Protein AF-A0A1B0CS39-F1 (afdb_monomer)

Sequence (292 aa):
MLTSVKKARTHGVGYYQFSTDEEERAKQQKELEVQRLATLRAQKEREEQRQARDRIIKERVRAAKNRQRARLGLPPLGPEDDEKPKEEDEEAIKRREEEEEAKRAKEEEEKKRNEERQQHIRPWDKDKSTDDEPKEWEYKPEREPMSQEQWVELKRQERPQEFAPVEQPRSNFAAKTEEPEEYFEDSKQLYFTTKKNPQFRKRNYVPEPPQVSVPIRNELSDDSDDESGKKRAEIPPPATYDYYGPSSSKQSRGQKMSQVDLEQSIEAGLKFLRDQSSKGGNKNKWAANSDY

Foldseek 3Di:
DDDPDDDDPPDDDDDDDADPDPVSNVVVVVVVVVVVVVVVVVVVVVVVVVVVVVVVVLVVVLVVVQVVCVVVVHHRDDPVNSPPDDCDPVVVVVVVVVVVVVVVVVVVVVVVVVVVVVVDDPPVCPVVDPPPDPPDPDPPPDPDPDDPVRVVVVVVVVDPCVVPPPDDPDDDDDDDDDDDDDDDDDDPDDPPDPDDDDPPDPPDDDDDDPPPPDPPPPPPPPPDDDDDPDDPPPPDPPPPDPPDDDDPDDDDDPPPQPVVNVVVVVVVVVVVVVVCVVVVDDDDPPVPPPPD

Structure (mmCIF, N/CA/C/O backbone):
data_AF-A0A1B0CS39-F1
#
_entry.id   AF-A0A1B0CS39-F1
#
loop_
_atom_site.group_PDB
_atom_site.id
_atom_site.type_symbol
_atom_site.label_atom_id
_atom_site.label_alt_id
_atom_site.label_comp_id
_atom_site.label_asym_id
_atom_site.label_entity_id
_atom_site.label_seq_id
_atom_site.pdbx_PDB_ins_code
_atom_site.Cartn_x
_atom_site.Cartn_y
_atom_site.Cartn_z
_atom_site.occupancy
_atom_site.B_iso_or_equiv
_atom_site.auth_seq_id
_atom_site.auth_comp_id
_atom_site.auth_asym_id
_atom_site.auth_atom_id
_atom_site.pdbx_PDB_model_num
ATOM 1 N N . MET A 1 1 ? 9.287 -45.944 24.973 1.00 39.78 1 MET A N 1
ATOM 2 C CA . MET A 1 1 ? 8.211 -45.081 25.520 1.00 39.78 1 MET A CA 1
ATOM 3 C C . MET A 1 1 ? 8.869 -43.742 25.842 1.00 39.78 1 MET A C 1
ATOM 5 O O . MET A 1 1 ? 9.881 -43.782 26.511 1.00 39.78 1 MET A O 1
ATOM 9 N N . LEU A 1 2 ? 8.493 -42.562 25.354 1.00 38.25 2 LEU A N 1
ATOM 10 C CA . LEU A 1 2 ? 7.211 -42.052 24.888 1.00 38.25 2 LEU A CA 1
ATOM 11 C C . LEU A 1 2 ? 7.379 -41.227 23.600 1.00 38.25 2 LEU A C 1
ATOM 13 O O . LEU A 1 2 ? 8.364 -40.526 23.398 1.00 38.25 2 LEU A O 1
ATOM 17 N N . THR A 1 3 ? 6.359 -41.300 22.759 1.00 47.44 3 THR A N 1
ATOM 18 C CA . THR A 1 3 ? 6.100 -40.447 21.600 1.00 47.44 3 THR A CA 1
ATOM 19 C C . THR A 1 3 ? 5.895 -38.989 22.024 1.00 47.44 3 THR A C 1
ATOM 21 O O . THR A 1 3 ? 4.975 -38.711 22.794 1.00 47.44 3 THR A O 1
ATOM 24 N N . SER A 1 4 ? 6.679 -38.048 21.487 1.00 53.19 4 SER A N 1
ATOM 25 C CA . SER A 1 4 ? 6.340 -36.621 21.577 1.00 53.19 4 SER A CA 1
ATOM 26 C C . SER A 1 4 ? 5.230 -36.319 20.570 1.00 53.19 4 SER A C 1
ATOM 28 O O . SER A 1 4 ? 5.446 -36.147 19.370 1.00 53.19 4 SER A O 1
ATOM 30 N N . VAL A 1 5 ? 4.004 -36.383 21.075 1.00 49.94 5 VAL A N 1
ATOM 31 C CA . VAL A 1 5 ? 2.764 -36.091 20.368 1.00 49.94 5 VAL A CA 1
ATOM 32 C C . VAL A 1 5 ? 2.675 -34.586 20.096 1.00 49.94 5 VAL A C 1
ATOM 34 O O . VAL A 1 5 ? 2.782 -33.777 21.011 1.00 49.94 5 VAL A O 1
ATOM 37 N N . LYS A 1 6 ? 2.455 -34.240 18.821 1.00 56.84 6 LYS A N 1
ATOM 38 C CA . LYS A 1 6 ? 1.745 -33.055 18.300 1.00 56.84 6 LYS A CA 1
ATOM 39 C C . LYS A 1 6 ? 1.555 -31.894 19.296 1.00 56.84 6 LYS A C 1
ATOM 41 O O . LYS A 1 6 ? 0.586 -31.889 20.052 1.00 56.84 6 LYS A O 1
ATOM 46 N N . LYS A 1 7 ? 2.341 -30.821 19.166 1.00 52.38 7 LYS A N 1
ATOM 47 C CA . LYS A 1 7 ? 1.871 -29.484 19.561 1.00 52.38 7 LYS A CA 1
ATOM 48 C C . LYS A 1 7 ? 1.709 -28.640 18.305 1.00 52.38 7 LYS A C 1
ATOM 50 O O . LYS A 1 7 ? 2.675 -28.119 17.754 1.00 52.38 7 LYS A O 1
ATOM 55 N N . ALA A 1 8 ? 0.474 -28.574 17.812 1.00 51.91 8 ALA A N 1
ATOM 56 C CA . ALA A 1 8 ? 0.084 -27.571 16.834 1.00 51.91 8 ALA A CA 1
ATOM 57 C C . ALA A 1 8 ? 0.507 -26.190 17.361 1.00 51.91 8 ALA A C 1
ATOM 59 O O . ALA A 1 8 ? 0.379 -25.916 18.555 1.00 51.91 8 ALA A O 1
ATOM 60 N N . ARG A 1 9 ? 1.032 -25.325 16.490 1.00 58.25 9 ARG A N 1
ATOM 61 C CA . ARG A 1 9 ? 1.282 -23.917 16.814 1.00 58.25 9 ARG A CA 1
ATOM 62 C C . ARG A 1 9 ? -0.061 -23.248 17.131 1.00 58.25 9 ARG A C 1
ATOM 64 O O . ARG A 1 9 ? -0.751 -22.786 16.234 1.00 58.25 9 ARG A O 1
ATOM 71 N N . THR A 1 10 ? -0.436 -23.206 18.404 1.00 52.72 10 THR A N 1
ATOM 72 C CA . THR A 1 10 ? -1.659 -22.571 18.924 1.00 52.72 10 THR A CA 1
ATOM 73 C C . THR A 1 10 ? -1.465 -21.080 19.209 1.00 52.72 10 THR A C 1
ATOM 75 O O . THR A 1 10 ? -2.001 -20.566 20.183 1.00 52.72 10 THR A O 1
ATOM 78 N N . HIS A 1 11 ? -0.670 -20.376 18.403 1.00 52.84 11 HIS A N 1
ATOM 79 C CA . HIS A 1 11 ? -0.491 -18.928 18.540 1.00 52.84 11 HIS A CA 1
ATOM 80 C C . HIS A 1 11 ? -0.603 -18.272 17.165 1.00 52.84 11 HIS A C 1
ATOM 82 O O . HIS A 1 11 ? 0.357 -17.728 16.625 1.00 52.84 11 HIS A O 1
ATOM 88 N N . GLY A 1 12 ? -1.792 -18.375 16.570 1.00 53.09 12 GLY A N 1
ATOM 89 C CA . GLY A 1 12 ? -2.223 -17.382 15.595 1.00 53.09 12 GLY A CA 1
ATOM 90 C C . GLY A 1 12 ? -2.467 -16.076 16.347 1.00 53.09 12 GLY A C 1
ATOM 91 O O . GLY A 1 12 ? -3.263 -16.071 17.275 1.00 53.09 12 GLY A O 1
ATOM 92 N N . VAL A 1 13 ? -1.741 -15.020 15.969 1.00 60.69 13 VAL A N 1
ATOM 93 C CA . VAL A 1 13 ? -1.883 -13.628 16.439 1.00 60.69 13 VAL A CA 1
ATOM 94 C C . VAL A 1 13 ? -1.796 -13.473 17.968 1.00 60.69 13 VAL A C 1
ATOM 96 O O . VAL A 1 13 ? -2.779 -13.587 18.691 1.00 60.69 13 VAL A O 1
ATOM 99 N N . GLY A 1 14 ? -0.599 -13.171 18.479 1.00 59.66 14 GLY A N 1
ATOM 100 C CA . GLY A 1 14 ? -0.443 -12.719 19.862 1.00 59.66 14 GLY A CA 1
ATOM 101 C C . GLY A 1 14 ? -1.170 -11.389 20.049 1.00 59.66 14 GLY A C 1
ATOM 102 O O . GLY A 1 14 ? -0.707 -10.362 19.560 1.00 59.66 14 GLY A O 1
ATOM 103 N N . TYR A 1 15 ? -2.325 -11.415 20.708 1.00 64.12 15 TYR A N 1
ATOM 104 C CA . TYR A 1 15 ? -3.061 -10.205 21.055 1.00 64.12 15 TYR A CA 1
ATOM 105 C C . TYR A 1 15 ? -2.229 -9.384 22.044 1.00 64.12 15 TYR A C 1
ATOM 107 O O . TYR A 1 15 ? -1.879 -9.873 23.119 1.00 64.12 15 TYR A O 1
ATOM 115 N N . TYR A 1 16 ? -1.901 -8.146 21.670 1.00 76.75 16 TYR A N 1
ATOM 116 C CA . TYR A 1 16 ? -1.309 -7.180 22.589 1.00 76.75 16 TYR A CA 1
ATOM 117 C C . TYR A 1 16 ? -2.344 -6.885 23.681 1.00 76.75 16 TYR A C 1
ATOM 119 O O . TYR A 1 16 ? -3.428 -6.375 23.393 1.00 76.75 16 TYR A O 1
ATOM 127 N N . GLN A 1 17 ? -2.053 -7.286 24.919 1.00 84.12 17 GLN A N 1
ATOM 128 C CA . GLN A 1 17 ? -2.943 -7.047 26.050 1.00 84.12 17 GLN A CA 1
ATOM 129 C C . GLN A 1 17 ? -2.807 -5.587 26.471 1.00 84.12 17 GLN A C 1
ATOM 131 O O . GLN A 1 17 ? -1.813 -5.200 27.080 1.00 84.12 17 GLN A O 1
ATOM 136 N N . PHE A 1 18 ? -3.798 -4.776 26.110 1.00 87.12 18 PHE A N 1
ATOM 137 C CA . PHE A 1 18 ? -3.851 -3.393 26.557 1.00 87.12 18 PHE A CA 1
ATOM 138 C C . PHE A 1 18 ? -4.178 -3.306 28.049 1.00 87.12 18 PHE A C 1
ATOM 140 O O . PHE A 1 18 ? -4.956 -4.113 28.564 1.00 87.12 18 PHE A O 1
ATOM 147 N N . SER A 1 19 ? -3.628 -2.292 28.719 1.00 90.69 19 SER A N 1
ATOM 148 C CA . SER A 1 19 ? -3.978 -1.985 30.108 1.00 90.69 19 SER A CA 1
ATOM 149 C C . SER A 1 19 ? -5.479 -1.684 30.239 1.00 90.69 19 SER A C 1
ATOM 151 O O . SER A 1 19 ? -6.138 -1.188 29.311 1.00 90.69 19 SER A O 1
ATOM 153 N N . THR A 1 20 ? -6.049 -2.017 31.397 1.00 89.19 20 THR A N 1
ATOM 154 C CA . THR A 1 20 ? -7.431 -1.664 31.748 1.00 89.19 20 THR A CA 1
ATOM 155 C C . THR A 1 20 ? -7.577 -0.171 32.026 1.00 89.19 20 THR A C 1
ATOM 157 O O . THR A 1 20 ? -8.662 0.363 31.799 1.00 89.19 20 THR A O 1
ATOM 160 N N . ASP A 1 21 ? -6.491 0.486 32.443 1.00 94.25 21 ASP A N 1
ATOM 161 C CA . ASP A 1 21 ? -6.425 1.931 32.643 1.00 94.25 21 ASP A CA 1
ATOM 162 C C . ASP A 1 21 ? -6.383 2.685 31.304 1.00 94.25 21 ASP A C 1
ATOM 164 O O . ASP A 1 21 ? -5.720 2.271 30.347 1.00 94.25 21 ASP A O 1
ATOM 168 N N . GLU A 1 22 ? -7.126 3.785 31.218 1.00 93.06 22 GLU A N 1
ATOM 169 C CA . GLU A 1 22 ? -7.356 4.515 29.971 1.00 93.06 22 GLU A CA 1
ATOM 170 C C . GLU A 1 22 ? -6.115 5.295 29.528 1.00 93.06 22 GLU A C 1
ATOM 172 O O . GLU A 1 22 ? -5.753 5.270 28.348 1.00 93.06 22 GLU A O 1
ATOM 177 N N . GLU A 1 23 ? -5.400 5.914 30.470 1.00 94.56 23 GLU A N 1
ATOM 178 C CA . GLU A 1 23 ? -4.181 6.662 30.160 1.00 94.56 23 GLU A CA 1
ATOM 179 C C . GLU A 1 23 ? -3.054 5.744 29.679 1.00 94.56 23 GLU A C 1
ATOM 181 O O . GLU A 1 23 ? -2.362 6.041 28.699 1.00 94.56 23 GLU A O 1
ATOM 186 N N . GLU A 1 24 ? -2.861 4.612 30.358 1.00 93.12 24 GLU A N 1
ATOM 187 C CA . GLU A 1 24 ? -1.876 3.607 29.965 1.00 93.12 24 GLU A CA 1
ATOM 188 C C . GLU A 1 24 ? -2.227 2.964 28.624 1.00 93.12 24 GLU A C 1
ATOM 190 O O . GLU A 1 24 ? -1.351 2.814 27.767 1.00 93.12 24 GLU A O 1
ATOM 195 N N . ARG A 1 25 ? -3.507 2.656 28.386 1.00 93.56 25 ARG A N 1
ATOM 196 C CA . ARG A 1 25 ? -3.978 2.158 27.089 1.00 93.56 25 ARG A CA 1
ATOM 197 C C . ARG A 1 25 ? -3.718 3.163 25.972 1.00 93.56 25 ARG A C 1
ATOM 199 O O . ARG A 1 25 ? -3.233 2.769 24.912 1.00 93.56 25 ARG A O 1
ATOM 206 N N . ALA A 1 26 ? -3.987 4.448 26.195 1.00 94.94 26 ALA A N 1
ATOM 207 C CA . ALA A 1 26 ? -3.736 5.490 25.202 1.00 94.94 26 ALA A CA 1
ATOM 208 C C . ALA A 1 26 ? -2.238 5.621 24.875 1.00 94.94 26 ALA A C 1
ATOM 210 O O . ALA A 1 26 ? -1.867 5.808 23.715 1.00 94.94 26 ALA A O 1
ATOM 211 N N . LYS A 1 27 ? -1.356 5.482 25.875 1.00 95.88 27 LYS A N 1
ATOM 212 C CA . LYS A 1 27 ? 0.103 5.457 25.667 1.00 95.88 27 LYS A CA 1
ATOM 213 C C . LYS A 1 27 ? 0.527 4.248 24.828 1.00 95.88 27 LYS A C 1
ATOM 215 O O . LYS A 1 27 ? 1.255 4.418 23.853 1.00 95.88 27 LYS A O 1
ATOM 220 N N . GLN A 1 28 ? 0.016 3.062 25.153 1.00 93.00 28 GLN A N 1
ATOM 221 C CA . GLN A 1 28 ? 0.292 1.825 24.415 1.00 93.00 28 GLN A CA 1
ATOM 222 C C . GLN A 1 28 ? -0.193 1.894 22.959 1.00 93.00 28 GLN A C 1
ATOM 224 O O . GLN A 1 28 ? 0.510 1.471 22.044 1.00 93.00 28 GLN A O 1
ATOM 229 N N . GLN A 1 29 ? -1.373 2.470 22.715 1.00 92.06 29 GLN A N 1
ATOM 230 C CA . GLN A 1 29 ? -1.890 2.676 21.359 1.00 92.06 29 GLN A CA 1
ATOM 231 C C . GLN A 1 29 ? -1.010 3.634 20.551 1.00 92.06 29 GLN A C 1
ATOM 233 O O . GLN A 1 29 ? -0.634 3.305 19.427 1.00 92.06 29 GLN A O 1
ATOM 238 N N . LYS A 1 30 ? -0.606 4.770 21.135 1.00 96.25 30 LYS A N 1
ATOM 239 C CA . LYS A 1 30 ? 0.319 5.715 20.488 1.00 96.25 30 LYS A CA 1
ATOM 240 C C . LYS A 1 30 ? 1.659 5.064 20.159 1.00 96.25 30 LYS A C 1
ATOM 242 O O . LYS A 1 30 ? 2.202 5.288 19.081 1.00 96.25 30 LYS A O 1
ATOM 247 N N . GLU A 1 31 ? 2.192 4.239 21.056 1.00 94.44 31 GLU A N 1
ATOM 248 C CA . GLU A 1 31 ? 3.433 3.506 20.802 1.00 94.44 31 GLU A CA 1
ATOM 249 C C . GLU A 1 31 ? 3.290 2.543 19.612 1.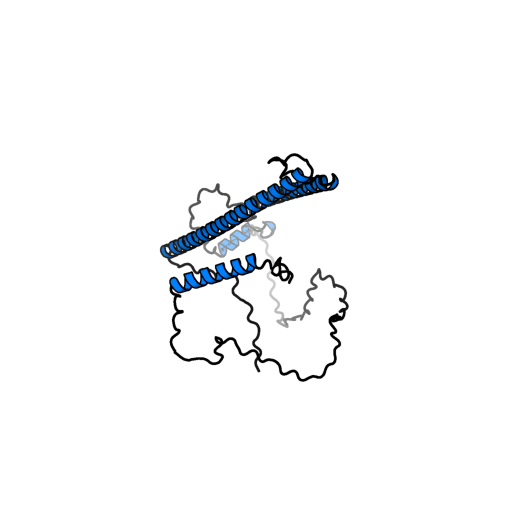00 94.44 31 GLU A C 1
ATOM 251 O O . GLU A 1 31 ? 4.135 2.534 18.714 1.00 94.44 31 GLU A O 1
ATOM 256 N N . LEU A 1 32 ? 2.191 1.786 19.547 1.00 92.62 32 LEU A N 1
ATOM 257 C CA . LEU A 1 32 ? 1.905 0.901 18.416 1.00 92.62 32 LEU A CA 1
ATOM 258 C C . LEU A 1 32 ? 1.722 1.671 17.102 1.00 92.62 32 LEU A C 1
ATOM 260 O O . LEU A 1 32 ? 2.193 1.224 16.055 1.00 92.62 32 LEU A O 1
ATOM 264 N N . GLU A 1 33 ? 1.083 2.839 17.134 1.00 96.12 33 GLU A N 1
ATOM 265 C CA . GLU A 1 33 ? 0.964 3.714 15.965 1.00 96.12 33 GLU A CA 1
ATOM 266 C C . GLU A 1 33 ? 2.327 4.212 15.488 1.00 96.12 33 GLU A C 1
ATOM 268 O O . GLU A 1 33 ? 2.610 4.171 14.290 1.00 96.12 33 GLU A O 1
ATOM 273 N N . VAL A 1 34 ? 3.211 4.610 16.405 1.00 97.25 34 VAL A N 1
ATOM 274 C CA . VAL A 1 34 ? 4.587 5.001 16.073 1.00 97.25 34 VAL A CA 1
ATOM 275 C C . VAL A 1 34 ? 5.334 3.840 15.414 1.00 97.25 34 VAL A C 1
ATOM 277 O O . VAL A 1 34 ? 5.960 4.034 14.369 1.00 97.25 34 VAL A O 1
ATOM 280 N N . GLN A 1 35 ? 5.226 2.624 15.958 1.00 95.12 35 GLN A N 1
ATOM 281 C CA . GLN A 1 35 ? 5.829 1.428 15.359 1.00 95.12 35 GLN A CA 1
ATOM 282 C C . GLN A 1 35 ? 5.253 1.136 13.966 1.00 95.12 35 GLN A C 1
ATOM 284 O O . GLN A 1 35 ? 5.995 0.837 13.025 1.00 95.12 35 GLN A O 1
ATOM 289 N N . ARG A 1 36 ? 3.937 1.274 13.787 1.00 96.38 36 ARG A N 1
ATOM 290 C CA . ARG A 1 36 ? 3.281 1.122 12.483 1.00 96.38 36 ARG A CA 1
ATOM 291 C C . ARG A 1 36 ? 3.771 2.164 11.477 1.00 96.38 36 ARG A C 1
ATOM 293 O O . ARG A 1 36 ? 4.072 1.825 10.337 1.00 96.38 36 ARG A O 1
ATOM 300 N N . LEU A 1 37 ? 3.886 3.427 11.873 1.00 97.69 37 LEU A N 1
ATOM 301 C CA . LEU A 1 37 ? 4.400 4.480 10.998 1.00 97.69 37 LEU A CA 1
ATOM 302 C C . LEU A 1 37 ? 5.869 4.240 10.636 1.00 97.69 37 LEU A C 1
ATOM 304 O O . LEU A 1 37 ? 6.253 4.453 9.487 1.00 97.69 37 LEU A O 1
ATOM 308 N N . ALA A 1 38 ? 6.676 3.749 11.577 1.00 97.31 38 ALA A N 1
ATOM 309 C CA . ALA A 1 38 ? 8.060 3.374 11.317 1.00 97.31 38 ALA A CA 1
ATOM 310 C C . ALA A 1 38 ? 8.161 2.226 10.298 1.00 97.31 38 ALA A C 1
ATOM 312 O O . ALA A 1 38 ? 8.951 2.316 9.358 1.00 97.31 38 ALA A O 1
ATOM 313 N N . THR A 1 39 ? 7.328 1.184 10.419 1.00 97.06 39 THR A N 1
ATOM 314 C CA . THR A 1 39 ? 7.321 0.076 9.447 1.00 97.06 39 THR A CA 1
ATOM 315 C C . THR A 1 39 ? 6.859 0.525 8.063 1.00 97.06 39 THR A C 1
ATOM 317 O O . THR A 1 39 ? 7.4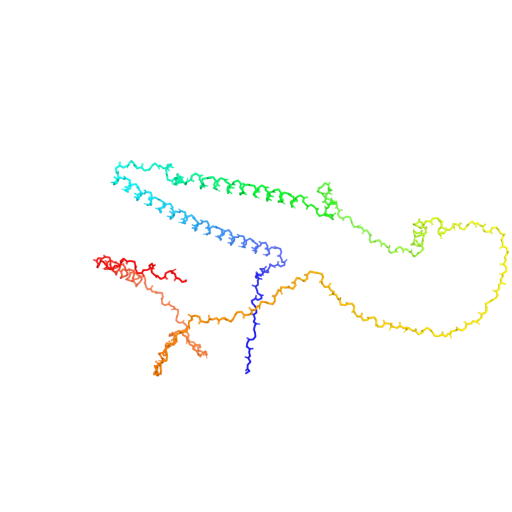79 0.146 7.071 1.00 97.06 39 THR A O 1
ATOM 320 N N . LEU A 1 40 ? 5.845 1.393 7.975 1.00 97.81 40 LEU A N 1
ATOM 321 C CA . LEU A 1 40 ? 5.394 1.969 6.704 1.00 97.81 40 LEU A CA 1
ATOM 322 C C . LEU A 1 40 ? 6.471 2.831 6.036 1.00 97.81 40 LEU A C 1
ATOM 324 O O . LEU A 1 40 ? 6.659 2.744 4.825 1.00 97.81 40 LEU A O 1
ATOM 328 N N . ARG A 1 41 ? 7.199 3.647 6.808 1.00 97.94 41 ARG A N 1
ATOM 329 C CA . ARG A 1 41 ? 8.327 4.432 6.280 1.00 97.94 41 ARG A CA 1
ATOM 330 C C . ARG A 1 41 ? 9.428 3.521 5.743 1.00 97.94 41 ARG A C 1
ATOM 332 O O . ARG A 1 41 ? 9.839 3.693 4.603 1.00 97.94 41 ARG A O 1
ATOM 339 N N . ALA A 1 42 ? 9.820 2.497 6.501 1.00 97.44 42 ALA A N 1
ATOM 340 C CA . ALA A 1 42 ? 10.835 1.538 6.064 1.00 97.44 42 ALA A CA 1
ATOM 341 C C . ALA A 1 42 ? 10.421 0.757 4.799 1.00 97.44 42 ALA A C 1
ATOM 343 O O . ALA A 1 42 ? 11.261 0.444 3.953 1.00 97.44 42 ALA A O 1
ATOM 344 N N . GLN A 1 43 ? 9.131 0.437 4.648 1.00 96.94 43 GLN A N 1
ATOM 345 C CA . GLN A 1 43 ? 8.603 -0.176 3.425 1.00 96.94 43 GLN A CA 1
ATOM 346 C C . GLN A 1 43 ? 8.710 0.774 2.229 1.00 96.94 43 GLN A C 1
ATOM 348 O O . GLN A 1 43 ? 9.246 0.375 1.196 1.00 96.94 43 GLN A O 1
ATOM 353 N N . LYS A 1 44 ? 8.293 2.036 2.389 1.00 98.19 44 LYS A N 1
ATOM 354 C CA . LYS A 1 44 ? 8.408 3.061 1.341 1.00 98.19 44 LYS A CA 1
ATOM 355 C C . LYS A 1 44 ? 9.854 3.286 0.910 1.00 98.19 44 LYS A C 1
ATOM 357 O O . LYS A 1 44 ? 10.143 3.234 -0.277 1.00 98.19 44 LYS A O 1
ATOM 362 N N . GLU A 1 45 ? 10.780 3.430 1.856 1.00 97.88 45 GLU A N 1
ATOM 363 C CA . GLU A 1 45 ? 12.208 3.586 1.547 1.00 97.88 45 GLU A CA 1
ATOM 364 C C . GLU A 1 45 ? 12.755 2.391 0.748 1.00 97.88 45 GLU A C 1
ATOM 366 O O . GLU A 1 45 ? 13.525 2.554 -0.201 1.00 97.88 45 GLU A O 1
ATOM 371 N N . ARG A 1 46 ? 12.337 1.164 1.089 1.00 97.00 46 ARG A N 1
ATOM 372 C CA . ARG A 1 46 ? 12.719 -0.041 0.339 1.00 97.00 46 ARG A CA 1
ATOM 373 C C . ARG A 1 46 ? 12.160 -0.024 -1.085 1.00 97.00 46 ARG A C 1
ATOM 375 O O . ARG A 1 46 ? 12.867 -0.414 -2.017 1.00 97.00 46 ARG A O 1
ATOM 382 N N . GLU A 1 47 ? 10.910 0.387 -1.256 1.00 97.38 47 GLU A N 1
ATOM 383 C CA . GLU A 1 47 ? 10.276 0.520 -2.569 1.00 97.38 47 GLU A CA 1
ATOM 384 C C . GLU A 1 47 ? 10.962 1.593 -3.414 1.00 97.38 47 GLU A C 1
ATOM 386 O O . GLU A 1 47 ? 11.279 1.336 -4.572 1.00 97.38 47 GLU A O 1
ATOM 391 N N . GLU A 1 48 ? 11.290 2.745 -2.834 1.00 97.69 48 GLU A N 1
ATOM 392 C CA . GLU A 1 48 ? 12.032 3.817 -3.502 1.00 97.69 48 GLU A CA 1
ATOM 393 C C . GLU A 1 48 ? 13.414 3.344 -3.965 1.00 97.69 48 GLU A C 1
ATOM 395 O O . GLU A 1 48 ? 13.801 3.573 -5.112 1.00 97.69 48 GLU A O 1
ATOM 400 N N . GLN A 1 49 ? 14.140 2.599 -3.126 1.00 97.06 49 GLN A N 1
ATOM 401 C CA . GLN A 1 49 ? 15.414 1.992 -3.522 1.00 97.06 49 GLN A CA 1
ATOM 402 C C . GLN A 1 49 ? 15.247 0.987 -4.665 1.00 97.06 49 GLN A C 1
ATOM 404 O O . GLN A 1 49 ? 16.097 0.914 -5.557 1.00 97.06 49 GLN A O 1
ATOM 409 N N . ARG A 1 50 ? 14.168 0.196 -4.655 1.00 97.56 50 ARG A N 1
ATOM 410 C CA . ARG A 1 50 ? 13.853 -0.737 -5.742 1.00 97.56 50 ARG A CA 1
ATOM 411 C C . ARG A 1 50 ? 13.573 0.022 -7.035 1.00 97.56 50 ARG A C 1
ATOM 413 O O . ARG A 1 50 ? 14.203 -0.269 -8.044 1.00 97.56 50 ARG A O 1
ATOM 420 N N . GLN A 1 51 ? 12.737 1.054 -6.980 1.00 97.25 51 GLN A N 1
ATOM 421 C CA . GLN A 1 51 ? 12.438 1.911 -8.123 1.00 97.25 51 GLN A CA 1
ATOM 422 C C . GLN A 1 51 ? 13.692 2.605 -8.664 1.00 97.25 51 GLN A C 1
ATOM 424 O O . GLN A 1 51 ? 13.874 2.674 -9.876 1.00 97.25 51 GLN A O 1
ATOM 429 N N . ALA A 1 52 ? 14.588 3.082 -7.797 1.00 97.06 52 ALA A N 1
ATOM 430 C CA . ALA A 1 52 ? 15.854 3.680 -8.214 1.00 97.06 52 ALA A CA 1
ATOM 431 C C . ALA A 1 52 ? 16.749 2.668 -8.951 1.00 97.06 52 ALA A C 1
ATOM 433 O O . ALA A 1 52 ? 17.305 2.984 -10.004 1.00 97.06 52 ALA A O 1
ATOM 434 N N . ARG A 1 53 ? 16.847 1.429 -8.447 1.00 97.25 53 ARG A N 1
ATOM 435 C CA . ARG A 1 53 ? 17.559 0.339 -9.139 1.00 97.25 53 ARG A CA 1
ATOM 436 C C . ARG A 1 53 ? 16.921 0.025 -10.487 1.00 97.25 53 ARG A C 1
ATOM 438 O O . ARG A 1 53 ? 17.637 -0.080 -11.481 1.00 97.25 53 ARG A O 1
ATOM 445 N N . ASP A 1 54 ? 15.597 -0.062 -10.532 1.00 95.50 54 ASP A N 1
ATOM 446 C CA . ASP A 1 54 ? 14.854 -0.350 -11.756 1.00 95.50 54 ASP A CA 1
ATOM 447 C C . ASP A 1 54 ? 15.037 0.764 -12.795 1.00 95.50 54 ASP A C 1
ATOM 449 O O . ASP A 1 54 ? 15.221 0.466 -13.972 1.00 95.50 54 ASP A O 1
ATOM 453 N N . ARG A 1 55 ? 15.082 2.040 -12.383 1.00 95.44 55 ARG A N 1
ATOM 454 C CA . ARG A 1 55 ? 15.403 3.176 -13.268 1.00 95.44 55 ARG A CA 1
ATOM 455 C C . ARG A 1 55 ? 16.796 3.037 -13.880 1.00 95.44 55 ARG A C 1
ATOM 457 O O . ARG A 1 55 ? 16.923 3.091 -15.099 1.00 95.44 55 ARG A O 1
ATOM 464 N N . ILE A 1 56 ? 17.816 2.745 -13.070 1.00 95.94 56 ILE A N 1
ATOM 465 C CA . ILE A 1 56 ? 19.190 2.538 -13.561 1.00 95.94 56 ILE A CA 1
ATOM 466 C C . ILE A 1 56 ? 19.252 1.356 -14.539 1.00 95.94 56 ILE A C 1
ATOM 468 O O . ILE A 1 56 ? 19.938 1.415 -15.560 1.00 95.94 56 ILE A O 1
ATOM 472 N N . ILE A 1 57 ? 18.549 0.259 -14.246 1.00 94.00 57 ILE A N 1
ATOM 473 C CA . ILE A 1 57 ? 18.491 -0.903 -15.141 1.00 94.00 57 ILE A CA 1
ATOM 474 C C . ILE A 1 57 ? 17.798 -0.526 -16.455 1.00 94.00 57 ILE A C 1
ATOM 476 O O . ILE A 1 57 ? 18.334 -0.838 -17.518 1.00 94.00 57 ILE A O 1
ATOM 480 N N . LYS A 1 58 ? 16.664 0.182 -16.403 1.00 93.44 58 LYS A N 1
ATOM 481 C CA . LYS A 1 58 ? 15.951 0.676 -17.592 1.00 93.44 58 LYS A CA 1
ATOM 482 C C . LYS A 1 58 ? 16.851 1.559 -18.456 1.00 93.44 58 LYS A C 1
ATOM 484 O O . LYS A 1 58 ? 16.962 1.311 -19.654 1.00 93.44 58 LYS A O 1
ATOM 489 N N . GLU A 1 59 ? 17.570 2.504 -17.856 1.00 92.94 59 GLU A N 1
ATOM 490 C CA . GLU A 1 59 ? 18.537 3.359 -18.557 1.00 92.94 59 GLU A CA 1
ATOM 491 C C . GLU A 1 59 ? 19.659 2.547 -19.215 1.00 92.94 59 GLU A C 1
ATOM 493 O O . GLU A 1 59 ? 20.006 2.780 -20.375 1.00 92.94 59 GLU A O 1
ATOM 498 N N . ARG A 1 60 ? 20.207 1.544 -18.517 1.00 94.19 60 ARG A N 1
ATOM 499 C CA . ARG A 1 60 ? 21.241 0.654 -19.073 1.00 94.19 60 ARG A CA 1
ATOM 500 C C . ARG A 1 60 ? 20.723 -0.159 -20.251 1.00 94.19 60 ARG A C 1
ATOM 502 O O . ARG A 1 60 ? 21.414 -0.271 -21.263 1.00 94.19 60 ARG A O 1
ATOM 509 N N . VAL A 1 61 ? 19.522 -0.718 -20.129 1.00 93.88 61 VAL A N 1
ATOM 510 C CA . VAL A 1 61 ? 18.874 -1.483 -21.200 1.00 93.88 61 VAL A CA 1
ATOM 511 C C . VAL A 1 61 ? 18.614 -0.582 -22.404 1.00 93.88 61 VAL A C 1
ATOM 513 O O . VAL A 1 61 ? 18.951 -0.957 -23.527 1.00 93.88 61 VAL A O 1
ATOM 516 N N . ARG A 1 62 ? 18.104 0.632 -22.184 1.00 90.19 62 ARG A N 1
ATOM 517 C CA . ARG A 1 62 ? 17.918 1.633 -23.237 1.00 90.19 62 ARG A CA 1
ATOM 518 C C . ARG A 1 62 ? 19.234 1.984 -23.928 1.00 90.19 62 ARG A C 1
ATOM 520 O O . ARG A 1 62 ? 19.319 1.956 -25.154 1.00 90.19 62 ARG A O 1
ATOM 527 N N . ALA A 1 63 ? 20.290 2.253 -23.163 1.00 93.00 63 ALA A N 1
ATOM 528 C CA . ALA A 1 63 ? 21.607 2.554 -23.717 1.00 93.00 63 ALA A CA 1
ATOM 529 C C . ALA A 1 63 ? 22.160 1.380 -24.545 1.00 93.00 63 ALA A C 1
ATOM 531 O O . ALA A 1 63 ? 22.731 1.592 -25.616 1.00 93.00 63 ALA A O 1
ATOM 532 N N . ALA A 1 64 ? 21.962 0.139 -24.090 1.00 94.06 64 ALA A N 1
ATOM 533 C CA . ALA A 1 64 ? 22.344 -1.057 -24.836 1.00 94.06 64 ALA A CA 1
ATOM 534 C C . ALA A 1 64 ? 21.567 -1.185 -26.159 1.00 94.06 64 ALA A C 1
ATOM 536 O O . ALA A 1 64 ? 22.188 -1.411 -27.200 1.00 94.06 64 ALA A O 1
ATOM 537 N N . LYS A 1 65 ? 20.245 -0.962 -26.144 1.00 91.31 65 LYS A N 1
ATOM 538 C CA . LYS A 1 65 ? 19.407 -0.928 -27.356 1.00 91.31 65 LYS A CA 1
ATOM 539 C C . LYS A 1 65 ? 19.870 0.154 -28.334 1.00 91.31 65 LYS A C 1
ATOM 541 O O . LYS A 1 65 ? 20.016 -0.121 -29.522 1.00 91.31 65 LYS A O 1
ATOM 546 N N . ASN A 1 66 ? 20.182 1.353 -27.845 1.00 90.50 66 ASN A N 1
ATOM 547 C CA . ASN A 1 66 ? 20.681 2.448 -28.681 1.00 90.50 66 ASN A CA 1
ATOM 548 C C . ASN A 1 66 ? 22.038 2.128 -29.316 1.00 90.50 66 ASN A C 1
ATOM 550 O O . ASN A 1 66 ? 22.245 2.417 -30.491 1.00 90.50 66 ASN A O 1
ATOM 554 N N . ARG A 1 67 ? 22.943 1.460 -28.590 1.00 91.06 67 ARG A N 1
ATOM 555 C CA . ARG A 1 67 ? 24.207 0.970 -29.165 1.00 91.06 67 ARG A CA 1
ATOM 556 C C . ARG A 1 67 ? 23.972 -0.068 -30.259 1.00 91.06 67 ARG A C 1
ATOM 558 O O . ARG A 1 67 ? 24.653 -0.029 -31.277 1.00 91.06 67 ARG A O 1
ATOM 565 N N . GLN A 1 68 ? 23.030 -0.992 -30.067 1.00 91.69 68 GLN A N 1
ATOM 566 C CA . GLN A 1 68 ? 22.668 -1.966 -31.101 1.00 91.69 68 GLN A CA 1
ATOM 567 C C . GLN A 1 68 ? 22.084 -1.277 -32.340 1.00 91.69 68 GLN A C 1
ATOM 569 O O . GLN A 1 68 ? 22.522 -1.566 -33.448 1.00 91.69 68 GLN A O 1
ATOM 574 N N . ARG A 1 69 ? 21.176 -0.311 -32.159 1.00 91.12 69 ARG A N 1
ATOM 575 C CA . ARG A 1 69 ? 20.619 0.503 -33.252 1.00 91.12 69 ARG A CA 1
ATOM 576 C C . ARG A 1 69 ? 21.690 1.267 -34.020 1.00 91.12 69 ARG A C 1
ATOM 578 O O . ARG A 1 69 ? 21.712 1.194 -35.241 1.00 91.12 69 ARG A O 1
ATOM 585 N N . ALA A 1 70 ? 22.619 1.911 -33.316 1.00 91.81 70 ALA A N 1
ATOM 586 C CA . ALA A 1 70 ? 23.728 2.621 -33.943 1.00 91.81 70 ALA A CA 1
ATOM 587 C C . ALA A 1 70 ? 24.614 1.681 -34.778 1.00 91.81 70 ALA A C 1
ATOM 589 O O . ALA A 1 70 ? 25.028 2.042 -35.875 1.00 91.81 70 ALA A O 1
ATOM 590 N N . ARG A 1 71 ? 24.852 0.446 -34.308 1.00 93.56 71 ARG A N 1
ATOM 591 C CA . ARG A 1 71 ? 25.568 -0.581 -35.090 1.00 93.56 71 ARG A CA 1
ATOM 592 C C . ARG A 1 71 ? 24.815 -0.994 -36.356 1.00 93.56 71 ARG A C 1
ATOM 594 O O . ARG A 1 71 ? 25.457 -1.392 -37.317 1.00 93.56 71 ARG A O 1
ATOM 601 N N . LEU A 1 72 ? 23.487 -0.893 -36.352 1.00 92.62 72 LEU A N 1
ATOM 602 C CA . LEU A 1 72 ? 22.625 -1.130 -37.512 1.00 92.62 72 LEU A CA 1
ATOM 603 C C . LEU A 1 72 ? 22.412 0.132 -38.372 1.00 92.62 72 LEU A C 1
ATOM 605 O O . LEU A 1 72 ? 21.679 0.072 -39.352 1.00 92.62 72 LEU A O 1
ATOM 609 N N . GLY A 1 73 ? 23.018 1.272 -38.020 1.00 93.50 73 GLY A N 1
ATOM 610 C CA . GLY A 1 73 ? 22.832 2.544 -38.727 1.00 93.50 73 GLY A CA 1
ATOM 611 C C . GLY A 1 73 ? 21.470 3.211 -38.496 1.00 93.50 73 GLY A C 1
ATOM 612 O O . GLY A 1 73 ? 21.126 4.152 -39.204 1.00 93.50 73 GLY A O 1
ATOM 613 N N . LEU A 1 74 ? 20.690 2.743 -37.517 1.00 89.88 74 LEU A N 1
ATOM 614 C CA . LEU A 1 74 ? 19.385 3.309 -37.175 1.00 89.88 74 LEU A CA 1
ATOM 615 C C . LEU A 1 74 ? 19.524 4.439 -36.134 1.00 89.88 74 LEU A C 1
ATOM 617 O O . LEU A 1 74 ? 20.377 4.349 -35.242 1.00 89.88 74 LEU A O 1
ATOM 621 N N . PRO A 1 75 ? 18.663 5.475 -36.187 1.00 88.06 75 PRO A N 1
ATOM 622 C CA . PRO A 1 75 ? 18.676 6.574 -35.224 1.00 88.06 75 PRO A CA 1
ATOM 623 C C . PRO A 1 75 ? 18.347 6.098 -33.792 1.00 88.06 75 PRO A C 1
ATOM 625 O O . PRO A 1 75 ? 17.608 5.119 -33.633 1.00 88.06 75 PRO A O 1
ATOM 628 N N . PRO A 1 76 ? 18.884 6.763 -32.744 1.00 86.62 76 PRO A N 1
ATOM 629 C CA . PRO A 1 76 ? 18.619 6.421 -31.344 1.00 86.62 76 PRO A CA 1
ATOM 630 C C . PRO A 1 76 ? 17.128 6.474 -30.999 1.00 86.62 76 PRO A C 1
ATOM 632 O O . PRO A 1 76 ? 16.403 7.317 -31.516 1.00 86.62 76 PRO A O 1
ATOM 635 N N . LEU A 1 77 ? 16.686 5.609 -30.082 1.00 81.25 77 LEU A N 1
ATOM 636 C CA . LEU A 1 77 ? 15.306 5.602 -29.594 1.00 81.25 77 LEU A CA 1
ATOM 637 C C . LEU A 1 77 ? 15.021 6.844 -28.738 1.00 81.25 77 LEU A C 1
ATOM 639 O O . LEU A 1 77 ? 15.754 7.138 -27.775 1.00 81.25 77 LEU A O 1
ATOM 643 N N . GLY A 1 78 ? 13.940 7.548 -29.085 1.00 80.94 78 GLY A N 1
ATOM 644 C CA . GLY A 1 78 ? 13.410 8.671 -28.317 1.00 80.94 78 GLY A CA 1
ATOM 645 C C . GLY A 1 78 ? 12.862 8.226 -26.954 1.00 80.94 78 GLY A C 1
ATOM 646 O O . GLY A 1 78 ? 12.691 7.033 -26.717 1.00 80.94 78 GLY A O 1
ATOM 647 N N . PRO A 1 79 ? 12.636 9.157 -26.006 1.00 69.25 79 PRO A N 1
ATOM 648 C CA . PRO A 1 79 ? 12.095 8.827 -24.684 1.00 69.25 79 PRO A CA 1
ATOM 649 C C . PRO A 1 79 ? 10.678 8.250 -24.712 1.00 69.25 79 PRO A C 1
ATOM 651 O O . PRO A 1 79 ? 10.334 7.536 -23.781 1.00 69.25 79 PRO A O 1
ATOM 654 N N . GLU A 1 80 ? 9.913 8.487 -25.778 1.00 65.12 80 GLU A N 1
ATOM 655 C CA . GLU A 1 80 ? 8.577 7.908 -25.975 1.00 65.12 80 GLU A CA 1
ATOM 656 C C . GLU A 1 80 ? 8.602 6.492 -26.584 1.00 65.12 80 GLU A C 1
ATOM 658 O O . GLU A 1 80 ? 7.691 5.703 -26.352 1.00 65.12 80 GLU A O 1
ATOM 663 N N . ASP A 1 81 ? 9.657 6.110 -27.316 1.00 62.34 81 ASP A N 1
ATOM 664 C CA . ASP A 1 81 ? 9.719 4.799 -27.988 1.00 62.34 81 ASP A CA 1
ATOM 665 C C . ASP A 1 81 ? 10.081 3.637 -27.043 1.00 62.34 81 ASP A C 1
ATOM 667 O O . ASP A 1 81 ? 9.963 2.471 -27.421 1.00 62.34 81 ASP A O 1
ATOM 671 N N . ASP A 1 82 ? 10.537 3.926 -25.819 1.00 60.81 82 ASP A N 1
ATOM 672 C CA . ASP A 1 82 ? 10.782 2.900 -24.795 1.00 60.81 82 ASP A CA 1
ATOM 673 C C . ASP A 1 82 ? 9.476 2.269 -24.278 1.00 60.81 82 ASP A C 1
ATOM 675 O O . ASP A 1 82 ? 9.507 1.149 -23.759 1.00 60.81 82 ASP A O 1
ATOM 679 N N . GLU A 1 83 ? 8.352 2.978 -24.432 1.00 57.19 83 GLU A N 1
ATOM 680 C CA . GLU A 1 83 ? 7.013 2.559 -24.007 1.00 57.19 83 GLU A CA 1
ATOM 681 C C . GLU A 1 83 ? 6.163 1.997 -25.137 1.00 57.19 83 GLU A C 1
ATOM 683 O O . GLU A 1 83 ? 5.099 1.445 -24.857 1.00 57.19 83 GLU A O 1
ATOM 688 N N . LYS A 1 84 ? 6.627 2.061 -26.395 1.00 48.81 84 LYS A N 1
ATOM 689 C CA . LYS A 1 84 ? 5.965 1.296 -27.446 1.00 48.81 84 LYS A CA 1
ATOM 690 C C . LYS A 1 84 ? 6.055 -0.177 -27.048 1.00 48.81 84 LYS A C 1
ATOM 692 O O . LYS A 1 84 ? 7.176 -0.710 -26.998 1.00 48.81 84 LYS A O 1
ATOM 697 N N . PRO A 1 85 ? 4.925 -0.855 -26.749 1.00 46.94 85 PRO A N 1
ATOM 698 C CA . PRO A 1 85 ? 4.948 -2.303 -26.755 1.00 46.94 85 PRO A CA 1
ATOM 699 C C . PRO A 1 85 ? 5.570 -2.681 -28.098 1.00 46.94 85 PRO A C 1
ATOM 701 O O . PRO A 1 85 ? 5.309 -2.026 -29.114 1.00 46.94 85 PRO A O 1
ATOM 704 N N . LYS A 1 86 ? 6.468 -3.676 -28.099 1.00 49.12 86 LYS A N 1
ATOM 705 C CA . LYS A 1 86 ? 6.808 -4.358 -29.357 1.00 49.12 86 LYS A CA 1
ATOM 706 C C . LYS A 1 86 ? 5.485 -4.529 -30.087 1.00 49.12 86 LYS A C 1
ATOM 708 O O . LYS A 1 86 ? 4.549 -4.892 -29.384 1.00 49.12 86 LYS A O 1
ATOM 713 N N . GLU A 1 87 ? 5.404 -4.196 -31.376 1.00 51.25 87 GLU A N 1
ATOM 714 C CA . GLU A 1 87 ? 4.232 -4.519 -32.193 1.00 51.25 87 GLU A CA 1
ATOM 715 C C . GLU A 1 87 ? 3.892 -5.978 -31.889 1.00 51.25 87 GLU A C 1
ATOM 717 O O . GLU A 1 87 ? 4.590 -6.913 -32.275 1.00 51.25 87 GLU A O 1
ATOM 722 N N . GLU A 1 88 ? 2.944 -6.123 -30.979 1.00 50.47 88 GLU A N 1
ATOM 723 C CA . GLU A 1 88 ? 2.320 -7.354 -30.593 1.00 50.47 88 GLU A CA 1
ATOM 724 C C . GLU A 1 88 ? 1.448 -7.608 -31.813 1.00 50.47 88 GLU A C 1
ATOM 726 O O . GLU A 1 88 ? 0.771 -6.678 -32.265 1.00 50.47 88 GLU A O 1
ATOM 731 N N . ASP A 1 89 ? 1.549 -8.803 -32.405 1.00 57.88 89 ASP A N 1
ATOM 732 C CA . ASP A 1 89 ? 0.669 -9.221 -33.501 1.00 57.88 89 ASP A CA 1
ATOM 733 C C . ASP A 1 89 ? -0.748 -8.697 -33.213 1.00 57.88 89 ASP A C 1
ATOM 735 O O . ASP A 1 89 ? -1.154 -8.697 -32.052 1.00 57.88 89 ASP A O 1
ATOM 739 N N . GLU A 1 90 ? -1.500 -8.213 -34.206 1.00 60.91 90 GLU A N 1
ATOM 740 C CA . GLU A 1 90 ? -2.806 -7.549 -33.985 1.00 60.91 90 GLU A CA 1
ATOM 741 C C . GLU A 1 90 ? -3.743 -8.339 -33.035 1.00 60.91 90 GLU A C 1
ATOM 743 O O . GLU A 1 90 ? -4.545 -7.763 -32.299 1.00 60.91 90 GLU A O 1
ATOM 748 N N . GLU A 1 91 ? -3.576 -9.663 -32.977 1.00 61.59 91 GLU A N 1
ATOM 749 C CA . GLU A 1 91 ? -4.178 -10.580 -32.003 1.00 61.59 91 GLU A CA 1
ATOM 750 C C . GLU A 1 91 ? -3.819 -10.316 -30.529 1.00 61.59 91 GLU A C 1
ATOM 752 O O . GLU A 1 91 ? -4.686 -10.390 -29.663 1.00 61.59 91 GLU A O 1
ATOM 757 N N . ALA A 1 92 ? -2.563 -10.027 -30.209 1.00 63.38 92 ALA A N 1
ATOM 758 C CA . ALA A 1 92 ? -2.103 -9.744 -28.855 1.00 63.38 92 ALA A CA 1
ATOM 759 C C . ALA A 1 92 ? -2.545 -8.351 -28.368 1.00 63.38 92 ALA A C 1
ATOM 761 O O . ALA A 1 92 ? -2.925 -8.224 -27.203 1.00 63.38 92 ALA A O 1
ATOM 762 N N . ILE A 1 93 ? -2.634 -7.357 -29.262 1.00 67.88 93 ILE A N 1
ATOM 763 C CA . ILE A 1 93 ? -3.243 -6.049 -28.954 1.00 67.88 93 ILE A CA 1
ATOM 764 C C . ILE A 1 93 ? -4.727 -6.230 -28.620 1.00 67.88 93 ILE A C 1
ATOM 766 O O . ILE A 1 93 ? -5.177 -5.803 -27.558 1.00 67.88 93 ILE A O 1
ATOM 770 N N . LYS A 1 94 ? -5.467 -6.953 -29.469 1.00 75.12 94 LYS A N 1
ATOM 771 C CA . LYS A 1 94 ? -6.887 -7.238 -29.244 1.00 75.12 94 LYS A CA 1
ATOM 772 C C . LYS A 1 94 ? -7.124 -8.033 -27.957 1.00 75.12 94 LYS A C 1
ATOM 774 O O . LYS A 1 94 ? -8.026 -7.724 -27.190 1.00 75.12 94 LYS A O 1
ATOM 779 N N . ARG A 1 95 ? -6.267 -9.013 -27.664 1.00 76.94 95 ARG A N 1
ATOM 780 C CA . ARG A 1 95 ? -6.337 -9.805 -26.428 1.00 76.94 95 ARG A CA 1
ATOM 781 C C . ARG A 1 95 ? -6.059 -8.968 -25.179 1.00 76.94 95 ARG A C 1
ATOM 783 O O . ARG A 1 95 ? -6.647 -9.227 -24.133 1.00 76.94 95 ARG A O 1
ATOM 790 N N . ARG A 1 96 ? -5.174 -7.974 -25.275 1.00 77.25 96 ARG A N 1
ATOM 791 C CA . ARG A 1 96 ? -4.880 -7.035 -24.189 1.00 77.25 96 ARG A CA 1
ATOM 792 C C . ARG A 1 96 ? -6.028 -6.053 -23.966 1.00 77.25 96 ARG A C 1
ATOM 794 O O . ARG A 1 96 ? -6.365 -5.810 -22.812 1.00 77.25 96 ARG A O 1
ATOM 801 N N . GLU A 1 97 ? -6.642 -5.547 -25.034 1.00 82.19 97 GLU A N 1
ATOM 802 C CA . GLU A 1 97 ? -7.852 -4.716 -24.956 1.00 82.19 97 GLU A CA 1
ATOM 803 C C . GLU A 1 97 ? -9.025 -5.494 -24.344 1.00 82.19 97 GLU A C 1
ATOM 805 O O . GLU A 1 97 ? -9.655 -5.006 -23.411 1.00 82.19 97 GLU A O 1
ATOM 810 N N . GLU A 1 98 ? -9.254 -6.739 -24.772 1.00 83.50 98 GLU A N 1
ATOM 811 C CA . GLU A 1 98 ? -10.267 -7.627 -24.185 1.00 83.50 98 GLU A CA 1
ATOM 812 C C . GLU A 1 98 ? -9.962 -7.951 -22.708 1.00 83.50 98 GLU A C 1
ATOM 814 O O . GLU A 1 98 ? -10.871 -8.014 -21.879 1.00 83.50 98 GLU A O 1
ATOM 819 N N . GLU A 1 99 ? -8.690 -8.134 -22.332 1.00 82.94 99 GLU A N 1
ATOM 820 C CA . GLU A 1 99 ? -8.292 -8.361 -20.937 1.00 82.94 99 GLU A CA 1
ATOM 821 C C . GLU A 1 99 ? -8.464 -7.101 -20.070 1.00 82.94 99 GLU A C 1
ATOM 823 O O . GLU A 1 99 ? -8.853 -7.200 -18.903 1.00 82.94 99 GLU A O 1
ATOM 828 N N . GLU A 1 100 ? -8.185 -5.920 -20.618 1.00 82.75 100 GLU A N 1
ATOM 829 C CA . GLU A 1 100 ? -8.359 -4.633 -19.944 1.00 82.75 100 GLU A CA 1
ATOM 830 C C . GLU A 1 100 ? -9.844 -4.282 -19.783 1.00 82.75 100 GLU A C 1
ATOM 832 O O . GLU A 1 100 ? -10.265 -3.906 -18.688 1.00 82.75 100 GLU A O 1
ATOM 837 N N . GLU A 1 101 ? -10.663 -4.515 -20.810 1.00 88.62 101 GLU A N 1
ATOM 838 C CA . GLU A 1 101 ? -12.120 -4.385 -20.739 1.00 88.62 101 GLU A CA 1
ATOM 839 C C . GLU A 1 101 ? -12.715 -5.390 -19.743 1.00 88.62 101 GLU A C 1
ATOM 841 O O . GLU A 1 101 ? -13.527 -5.016 -18.898 1.00 88.62 101 GLU A O 1
ATOM 846 N N . ALA A 1 102 ? -12.243 -6.642 -19.738 1.00 86.56 102 ALA A N 1
ATOM 847 C CA . ALA A 1 102 ? -12.665 -7.642 -18.759 1.00 86.56 102 ALA A CA 1
ATOM 848 C C . ALA A 1 102 ? -12.247 -7.281 -17.323 1.00 86.56 102 ALA A C 1
ATOM 850 O O . ALA A 1 102 ? -12.978 -7.581 -16.376 1.00 86.56 102 ALA A O 1
ATOM 851 N N . LYS A 1 103 ? -11.083 -6.649 -17.126 1.00 87.94 103 LYS A N 1
ATOM 852 C CA . LYS A 1 103 ? -10.659 -6.134 -15.812 1.00 87.94 103 LYS A CA 1
ATOM 853 C C . LYS A 1 103 ? -11.527 -4.965 -15.375 1.00 87.94 103 LYS A C 1
ATOM 855 O O . LYS A 1 103 ? -11.984 -4.967 -14.237 1.00 87.94 103 LYS A O 1
ATOM 860 N N . ARG A 1 104 ? -11.807 -4.027 -16.277 1.00 89.62 104 ARG A N 1
ATOM 861 C CA . ARG A 1 104 ? -12.658 -2.867 -16.009 1.00 89.62 104 ARG A CA 1
ATOM 862 C C . ARG A 1 104 ? -14.098 -3.278 -15.701 1.00 89.62 104 ARG A C 1
ATOM 864 O O . ARG A 1 104 ? -14.674 -2.789 -14.738 1.00 89.62 104 ARG A O 1
ATOM 871 N N . ALA A 1 105 ? -14.642 -4.245 -16.437 1.00 92.31 105 ALA A N 1
ATOM 872 C CA . ALA A 1 105 ? -15.956 -4.821 -16.168 1.00 92.31 105 ALA A CA 1
ATOM 873 C C . ALA A 1 105 ? -16.011 -5.508 -14.792 1.00 92.31 105 ALA A C 1
ATOM 875 O O . ALA A 1 105 ? -16.965 -5.306 -14.043 1.00 92.31 105 ALA A O 1
ATOM 876 N N . LYS A 1 106 ? -14.969 -6.266 -14.418 1.00 90.81 106 LYS A N 1
ATOM 877 C CA . LYS A 1 106 ? -14.860 -6.880 -13.081 1.00 90.81 106 LYS A CA 1
ATOM 878 C C . LYS A 1 106 ? -14.722 -5.844 -11.969 1.00 90.81 106 LYS A C 1
ATOM 880 O O . LYS A 1 106 ? -15.315 -6.021 -10.913 1.00 90.81 106 LYS A O 1
ATOM 885 N N . GLU A 1 107 ? -13.954 -4.783 -12.194 1.00 90.62 107 GLU A N 1
ATOM 886 C CA . GLU A 1 107 ? -13.783 -3.692 -11.233 1.00 90.62 107 GLU A CA 1
ATOM 887 C C . GLU A 1 107 ? -15.097 -2.926 -11.028 1.00 90.62 107 GLU A C 1
ATOM 889 O O . GLU A 1 107 ? -15.477 -2.640 -9.895 1.00 90.62 107 GLU A O 1
ATOM 894 N N . GLU A 1 108 ? -15.843 -2.654 -12.101 1.00 91.00 108 GLU A N 1
ATOM 895 C CA . GLU A 1 108 ? -17.170 -2.040 -12.018 1.00 91.00 108 GLU A CA 1
ATOM 896 C C . GLU A 1 108 ? -18.194 -2.950 -11.327 1.00 91.00 108 GLU A C 1
ATOM 898 O O . GLU A 1 108 ? -18.998 -2.473 -10.523 1.00 91.00 108 GLU A O 1
ATOM 903 N N . GLU A 1 109 ? -18.163 -4.258 -11.594 1.00 90.81 109 GLU A N 1
ATOM 904 C CA . G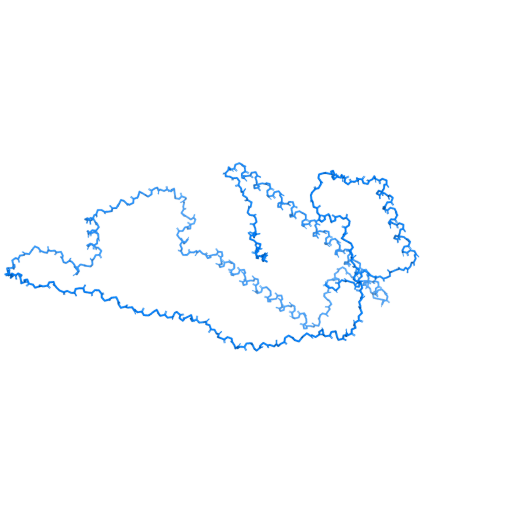LU A 1 109 ? -19.010 -5.243 -10.914 1.00 90.81 109 GLU A CA 1
ATOM 905 C C . GLU A 1 109 ? -18.662 -5.352 -9.422 1.00 90.81 109 GLU A C 1
ATOM 907 O O . GLU A 1 109 ? -19.553 -5.348 -8.570 1.00 90.81 109 GLU A O 1
ATOM 912 N N . GLU A 1 110 ? -17.374 -5.388 -9.072 1.00 88.88 110 GLU A N 1
ATOM 913 C CA . GLU A 1 110 ? -16.926 -5.399 -7.680 1.00 88.88 110 GLU A CA 1
ATOM 914 C C . GLU A 1 110 ? -17.292 -4.097 -6.967 1.00 88.88 110 GLU A C 1
ATOM 916 O O . GLU A 1 110 ? -17.741 -4.138 -5.820 1.00 88.88 110 GLU A O 1
ATOM 921 N N . LYS A 1 111 ? -17.174 -2.952 -7.646 1.00 91.25 111 LYS A N 1
ATOM 922 C CA . LYS A 1 111 ? -17.586 -1.654 -7.116 1.00 91.25 111 LYS A CA 1
ATOM 923 C C . LYS A 1 111 ? -19.084 -1.623 -6.838 1.00 91.25 111 LYS A C 1
ATOM 925 O O . LYS A 1 111 ? -19.463 -1.269 -5.726 1.00 91.25 111 LYS A O 1
ATOM 930 N N . LYS A 1 112 ? -19.921 -2.077 -7.776 1.00 91.94 112 LYS A N 1
ATOM 931 C CA . LYS A 1 112 ? -21.374 -2.208 -7.564 1.00 91.94 112 LYS A CA 1
ATOM 932 C C . LYS A 1 112 ? -21.688 -3.147 -6.406 1.00 91.94 112 LYS A C 1
ATOM 934 O O . LYS A 1 112 ? -22.455 -2.799 -5.518 1.00 91.94 112 LYS A O 1
ATOM 939 N N . ARG A 1 113 ? -21.028 -4.304 -6.341 1.00 88.69 113 ARG A N 1
ATOM 940 C CA . ARG A 1 113 ? -21.191 -5.255 -5.235 1.00 88.69 113 ARG A CA 1
ATOM 941 C C . ARG A 1 113 ? -20.737 -4.666 -3.900 1.00 88.69 113 ARG A C 1
ATOM 943 O O . ARG A 1 113 ? -21.297 -4.995 -2.858 1.00 88.69 113 ARG A O 1
ATOM 950 N N . ASN A 1 114 ? -19.701 -3.834 -3.893 1.00 87.25 114 ASN A N 1
ATOM 951 C CA . ASN A 1 114 ? -19.254 -3.138 -2.696 1.00 87.25 114 ASN A CA 1
ATOM 952 C C . ASN A 1 114 ? -20.263 -2.058 -2.297 1.00 87.25 114 ASN A C 1
ATOM 954 O O . ASN A 1 114 ? -20.635 -2.005 -1.135 1.00 87.25 114 ASN A O 1
ATOM 958 N N . GLU A 1 115 ? -20.783 -1.273 -3.240 1.00 89.88 115 GLU A N 1
ATOM 959 C CA . GLU A 1 115 ? -21.869 -0.316 -3.001 1.00 89.88 115 GLU A CA 1
ATOM 960 C C . GLU A 1 115 ? -23.109 -1.015 -2.426 1.00 89.88 115 GLU A C 1
ATOM 962 O O . GLU A 1 115 ? -23.637 -0.567 -1.414 1.00 89.88 115 GLU A O 1
ATOM 967 N N . GLU A 1 116 ? -23.500 -2.173 -2.961 1.00 88.06 116 GLU A N 1
ATOM 968 C CA . GLU A 1 116 ? -24.569 -3.012 -2.405 1.00 88.06 116 GLU A CA 1
ATOM 969 C C . GLU A 1 116 ? -24.250 -3.493 -0.986 1.00 88.06 116 GLU A C 1
ATOM 971 O O . GLU A 1 116 ? -25.122 -3.484 -0.122 1.00 88.06 116 GLU A O 1
ATOM 976 N N . ARG A 1 117 ? -23.001 -3.889 -0.702 1.00 88.50 117 ARG A N 1
ATOM 977 C CA . ARG A 1 117 ? -22.572 -4.268 0.656 1.00 88.50 117 ARG A CA 1
ATOM 978 C C . ARG A 1 117 ? -22.591 -3.085 1.621 1.00 88.50 117 ARG A C 1
ATOM 980 O O . ARG A 1 117 ? -22.930 -3.292 2.781 1.00 88.50 117 ARG A O 1
ATOM 987 N N . GLN A 1 118 ? -22.221 -1.888 1.166 1.00 85.62 118 GLN A N 1
ATOM 988 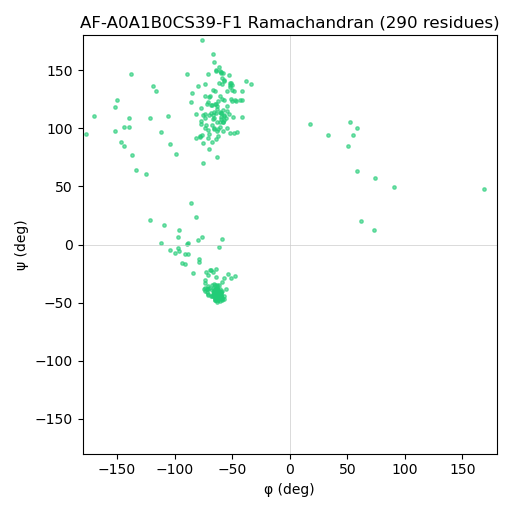C CA . GLN A 1 118 ? -22.248 -0.663 1.972 1.00 85.62 118 GLN A CA 1
ATOM 989 C C . GLN A 1 118 ? -23.687 -0.197 2.228 1.00 85.62 118 GLN A C 1
ATOM 991 O O . GLN A 1 118 ? -24.005 0.241 3.327 1.00 85.62 118 GLN A O 1
ATOM 996 N N . GLN A 1 119 ? -24.569 -0.330 1.234 1.00 85.19 119 GLN A N 1
ATOM 997 C CA . GLN A 1 119 ? -25.994 -0.008 1.348 1.00 85.19 119 GLN A CA 1
ATOM 998 C C . GLN A 1 119 ? -26.797 -1.100 2.071 1.00 85.19 119 GLN A C 1
ATOM 1000 O O . GLN A 1 119 ? -27.935 -0.861 2.480 1.00 85.19 119 GLN A O 1
ATOM 1005 N N . HIS A 1 120 ? -26.242 -2.305 2.235 1.00 88.31 120 HIS A N 1
ATOM 1006 C CA . HIS A 1 120 ? -26.911 -3.404 2.920 1.00 88.31 120 HIS A CA 1
ATOM 1007 C C . HIS A 1 120 ? -27.029 -3.135 4.425 1.00 88.31 120 HIS A C 1
ATOM 1009 O O . HIS A 1 120 ? -26.153 -3.472 5.222 1.00 88.31 120 HIS A O 1
ATOM 1015 N N . ILE A 1 121 ? -28.177 -2.591 4.819 1.00 83.44 121 ILE A N 1
ATOM 1016 C CA . ILE A 1 121 ? -28.596 -2.480 6.216 1.00 83.44 121 ILE A CA 1
ATOM 1017 C C . ILE A 1 121 ? -29.266 -3.795 6.626 1.00 83.44 121 ILE A C 1
ATOM 1019 O O . ILE A 1 121 ? -30.155 -4.312 5.937 1.00 83.44 121 ILE A O 1
ATOM 1023 N N . ARG A 1 122 ? -28.852 -4.359 7.765 1.00 84.00 122 ARG A N 1
ATOM 1024 C CA . ARG A 1 122 ? -29.453 -5.592 8.284 1.00 84.00 122 ARG A CA 1
ATOM 1025 C C . ARG A 1 122 ? -30.923 -5.340 8.642 1.00 84.00 122 ARG A C 1
ATOM 1027 O O . ARG A 1 122 ? -31.250 -4.251 9.100 1.00 84.00 122 ARG A O 1
ATOM 1034 N N . PRO A 1 123 ? -31.816 -6.340 8.540 1.00 82.31 123 PRO A N 1
ATOM 1035 C CA . PRO A 1 123 ? -33.239 -6.156 8.842 1.00 82.31 123 PRO A CA 1
ATOM 1036 C C . PRO A 1 123 ? -33.543 -5.563 10.229 1.00 82.31 123 PRO A C 1
ATOM 1038 O O . PRO A 1 123 ? -34.579 -4.937 10.386 1.00 82.31 123 PRO A O 1
ATOM 1041 N N . TRP A 1 124 ? -32.645 -5.741 11.204 1.00 77.12 124 TRP A N 1
ATOM 1042 C CA . TRP A 1 124 ? -32.749 -5.247 12.585 1.00 77.12 124 TRP A CA 1
ATOM 1043 C C . TRP A 1 124 ? -32.005 -3.921 12.841 1.00 77.12 124 TRP A C 1
ATOM 1045 O O . TRP A 1 124 ? -32.062 -3.395 13.949 1.00 77.12 124 TRP A O 1
ATOM 1055 N N . ASP A 1 125 ? -31.304 -3.389 11.835 1.00 78.56 125 ASP A N 1
ATOM 1056 C CA . ASP A 1 125 ? -30.658 -2.069 11.860 1.00 78.56 125 ASP A CA 1
ATOM 1057 C C . ASP A 1 125 ? -31.455 -1.025 11.052 1.00 78.56 125 ASP A C 1
ATOM 1059 O O . ASP A 1 125 ? -31.105 0.151 11.064 1.00 78.56 125 ASP A O 1
ATOM 1063 N N . LYS A 1 126 ? -32.539 -1.435 10.371 1.00 74.50 126 LYS A N 1
ATOM 1064 C CA . LYS A 1 126 ? -33.411 -0.544 9.581 1.00 74.50 126 LYS A CA 1
ATOM 1065 C C . LYS A 1 126 ? -34.041 0.575 10.415 1.00 74.50 126 LYS A C 1
ATOM 1067 O O . LYS A 1 126 ? -34.201 1.672 9.902 1.00 74.50 126 LYS A O 1
ATOM 1072 N N . ASP A 1 127 ? -34.317 0.303 11.688 1.00 69.19 127 ASP A N 1
ATOM 1073 C CA . ASP A 1 127 ? -34.958 1.241 12.618 1.00 69.19 127 ASP A CA 1
ATOM 1074 C C . ASP A 1 127 ? -33.937 2.000 13.492 1.00 69.19 127 ASP A C 1
ATOM 1076 O O . ASP A 1 127 ? -34.304 2.582 14.505 1.00 69.19 127 ASP A O 1
ATOM 1080 N N . LYS A 1 128 ? -32.638 1.942 13.159 1.00 67.56 128 LYS A N 1
ATOM 1081 C CA . LYS A 1 128 ? -31.557 2.668 13.860 1.00 67.56 128 LYS A CA 1
ATOM 1082 C C . LYS A 1 128 ? -30.969 3.808 13.021 1.00 67.56 128 LYS A C 1
ATOM 1084 O O . LYS A 1 128 ? -29.841 4.233 13.269 1.00 67.56 128 LYS A O 1
ATOM 1089 N N . SER A 1 129 ? -31.667 4.232 11.968 1.00 57.19 129 SER A N 1
ATOM 1090 C CA . SER A 1 129 ? -31.191 5.288 11.076 1.00 57.19 129 SER A CA 1
ATOM 1091 C C . SER A 1 129 ? -30.950 6.598 11.829 1.00 57.19 129 SER A C 1
ATOM 1093 O O . SER A 1 129 ? -31.699 6.974 12.722 1.00 57.19 129 SER A O 1
ATOM 1095 N N . THR A 1 130 ? -29.900 7.292 11.410 1.00 56.28 130 THR A N 1
ATOM 1096 C CA . THR A 1 130 ? -29.230 8.439 12.040 1.00 56.28 130 THR A CA 1
ATOM 1097 C C . THR A 1 130 ? -30.074 9.709 12.239 1.00 56.28 130 THR A C 1
ATOM 1099 O O . THR A 1 130 ? -29.546 10.680 12.773 1.00 56.28 130 THR A O 1
ATOM 1102 N N . ASP A 1 131 ? -31.337 9.718 11.804 1.00 56.47 131 ASP A N 1
ATOM 1103 C CA . ASP A 1 131 ? -32.263 10.854 11.945 1.00 56.47 131 ASP A CA 1
ATOM 1104 C C . ASP A 1 131 ? -33.050 10.831 13.262 1.00 56.47 131 ASP A C 1
ATOM 1106 O O . ASP A 1 131 ? -33.712 11.811 13.605 1.00 56.47 131 ASP A O 1
ATOM 1110 N N . ASP A 1 132 ? -32.953 9.746 14.035 1.00 55.59 132 ASP A N 1
ATOM 1111 C CA . ASP A 1 132 ? -33.315 9.801 15.443 1.00 55.59 132 ASP A CA 1
ATOM 1112 C C . ASP A 1 132 ? -32.233 10.623 16.155 1.00 55.59 132 ASP A C 1
ATOM 1114 O O . ASP A 1 132 ? -31.149 10.115 16.466 1.00 55.59 132 ASP A O 1
ATOM 1118 N N . GLU A 1 133 ? -32.522 11.913 16.384 1.00 65.31 133 GLU A N 1
ATOM 1119 C CA . GLU A 1 133 ? -31.835 12.754 17.374 1.00 65.31 133 GLU A CA 1
ATOM 1120 C C . GLU A 1 133 ? -31.429 11.888 18.569 1.00 65.31 133 GLU A C 1
ATOM 1122 O O . GLU A 1 133 ? -32.243 11.046 18.955 1.00 65.31 133 GLU A O 1
ATOM 1127 N N . PRO A 1 134 ? -30.213 12.044 19.139 1.00 60.00 134 PRO A N 1
ATOM 1128 C CA . PRO A 1 134 ? -29.679 11.146 20.157 1.00 60.00 134 PRO A CA 1
ATOM 1129 C C . PRO A 1 134 ? -30.702 11.003 21.275 1.00 60.00 134 PRO A C 1
ATOM 1131 O O . PRO A 1 134 ? -30.807 11.860 22.151 1.00 60.00 134 PRO A O 1
ATOM 1134 N N . LYS A 1 135 ? -31.502 9.937 21.181 1.00 63.69 135 LYS A N 1
ATOM 1135 C CA . LYS A 1 135 ? -32.652 9.743 22.040 1.00 63.69 135 LYS A CA 1
ATOM 1136 C C . LYS A 1 135 ? -32.055 9.370 23.368 1.00 63.69 135 LYS A C 1
ATOM 1138 O O . LYS A 1 135 ? -31.546 8.259 23.537 1.00 63.69 135 LYS A O 1
ATOM 1143 N N . GLU A 1 136 ? -32.009 10.376 24.230 1.00 67.94 136 GLU A N 1
ATOM 1144 C CA . GLU A 1 136 ? -31.532 10.300 25.594 1.00 67.94 136 GLU A CA 1
ATOM 1145 C C . GLU A 1 136 ? -32.071 8.998 26.174 1.00 67.94 136 GLU A C 1
ATOM 1147 O O . GLU A 1 136 ? -33.250 8.677 26.009 1.00 67.94 136 GLU A O 1
ATOM 1152 N N . TRP A 1 137 ? -31.167 8.160 26.674 1.00 63.59 137 TRP A N 1
ATOM 1153 C CA . TRP A 1 137 ? -31.489 6.782 27.014 1.00 63.59 137 TRP A CA 1
ATOM 1154 C C . TRP A 1 137 ? -32.455 6.793 28.202 1.00 63.59 137 TRP A C 1
ATOM 1156 O O . TRP A 1 137 ? -32.043 6.805 29.359 1.00 63.59 137 TRP A O 1
ATOM 1166 N N . GLU A 1 138 ? -33.753 6.859 27.914 1.00 70.69 138 GLU A N 1
ATOM 1167 C CA . GLU A 1 138 ? -34.791 6.857 28.929 1.00 70.69 138 GLU A CA 1
ATOM 1168 C C . GLU A 1 138 ? -34.856 5.458 29.527 1.00 70.69 138 GLU A C 1
ATOM 1170 O O . GLU A 1 138 ? -35.059 4.456 28.829 1.00 70.69 138 GLU A O 1
ATOM 1175 N N . TYR A 1 139 ? -34.678 5.392 30.844 1.00 68.62 139 TYR A N 1
ATOM 1176 C CA . TYR A 1 139 ? -34.921 4.179 31.602 1.00 68.62 139 TYR A CA 1
ATOM 1177 C C . TYR A 1 139 ? -36.367 3.742 31.355 1.00 68.62 139 TYR A C 1
ATOM 1179 O O . TYR A 1 139 ? -37.309 4.364 31.847 1.00 68.62 139 TYR A O 1
ATOM 1187 N N . LYS A 1 140 ? -36.550 2.674 30.573 1.00 73.44 140 LYS A N 1
ATOM 1188 C CA . LYS A 1 140 ? -37.846 2.007 30.478 1.00 73.44 140 LYS A CA 1
ATOM 1189 C C . LYS A 1 140 ? -38.057 1.312 31.819 1.00 73.44 140 LYS A C 1
ATOM 1191 O O . LYS A 1 140 ? -37.308 0.369 32.087 1.00 73.44 140 LYS A O 1
ATOM 1196 N N . PRO A 1 141 ? -39.018 1.757 32.650 1.00 74.31 141 PRO A N 1
ATOM 1197 C CA . PRO A 1 141 ? -39.299 1.068 33.896 1.00 74.31 141 PRO A CA 1
ATOM 1198 C C . PRO A 1 141 ? -39.571 -0.394 33.566 1.00 74.31 141 PRO A C 1
ATOM 1200 O O . PRO A 1 141 ? -40.286 -0.693 32.600 1.00 74.31 141 PRO A O 1
ATOM 1203 N N . GLU A 1 142 ? -38.922 -1.292 34.311 1.00 69.69 142 GLU A N 1
ATOM 1204 C CA . GLU A 1 142 ? -39.164 -2.724 34.199 1.00 69.69 142 GLU A CA 1
ATOM 1205 C C . GLU A 1 142 ? -40.677 -2.932 34.185 1.00 69.69 142 GLU A C 1
ATOM 1207 O O . GLU A 1 142 ? -41.384 -2.433 35.060 1.00 69.69 142 GLU A O 1
ATOM 1212 N N . ARG A 1 143 ? -41.195 -3.583 33.134 1.00 71.00 143 ARG A N 1
ATOM 1213 C CA . ARG A 1 143 ? -42.612 -3.944 33.090 1.00 71.00 143 ARG A CA 1
ATOM 1214 C C . ARG A 1 143 ? -42.851 -4.811 34.313 1.00 71.00 143 ARG A C 1
ATOM 1216 O O . ARG A 1 143 ? -42.420 -5.965 34.324 1.00 71.00 143 ARG A O 1
ATOM 1223 N N . GLU A 1 144 ? -43.504 -4.245 35.322 1.00 77.25 144 GLU A N 1
ATOM 1224 C CA . GLU A 1 144 ? -43.935 -5.011 36.477 1.00 77.25 144 GLU A CA 1
ATOM 1225 C C . GLU A 1 144 ? -44.708 -6.229 35.957 1.00 77.25 144 GLU A C 1
ATOM 1227 O O . GLU A 1 144 ? -45.485 -6.100 34.997 1.00 77.25 144 GLU A O 1
ATOM 1232 N N . PRO A 1 145 ? -44.457 -7.430 36.505 1.00 75.75 145 PRO A N 1
ATOM 1233 C CA . PRO A 1 145 ? -45.200 -8.608 36.105 1.00 75.75 145 PRO A CA 1
ATOM 1234 C C . PRO A 1 145 ? -46.684 -8.320 36.337 1.00 75.75 145 PRO A C 1
ATOM 1236 O O . PRO A 1 145 ? -47.129 -8.147 37.469 1.00 75.75 145 PRO A O 1
ATOM 1239 N N . MET A 1 146 ? -47.425 -8.211 35.233 1.00 81.44 146 MET A N 1
ATOM 1240 C CA . MET A 1 146 ? -48.857 -7.935 35.234 1.00 81.44 146 MET A CA 1
ATOM 1241 C C . MET A 1 146 ? -49.561 -8.934 36.158 1.00 81.44 146 MET A C 1
ATOM 1243 O O . MET A 1 146 ? -49.226 -10.123 36.148 1.00 81.44 146 MET A O 1
ATOM 1247 N N . SER A 1 147 ? -50.518 -8.469 36.967 1.00 86.75 147 SER A N 1
ATOM 1248 C CA . SER A 1 147 ? -51.229 -9.369 37.878 1.00 86.75 147 SER A CA 1
ATOM 1249 C C . SER A 1 147 ? -51.986 -10.443 37.087 1.00 86.75 147 SER A C 1
ATOM 1251 O O . SER A 1 147 ? -52.375 -10.235 35.934 1.00 86.75 147 SER A O 1
ATOM 1253 N N . GLN A 1 148 ? -52.212 -11.610 37.695 1.00 85.44 148 GLN A N 1
ATOM 1254 C CA . GLN A 1 148 ? -52.893 -12.725 37.027 1.00 85.44 148 GLN A CA 1
ATOM 1255 C C . GLN A 1 148 ? -54.270 -12.315 36.472 1.00 85.44 148 GLN A C 1
ATOM 1257 O O . GLN A 1 148 ? -54.635 -12.724 35.373 1.00 85.44 148 GLN A O 1
ATOM 1262 N N . GLU A 1 149 ? -55.020 -11.484 37.199 1.00 85.19 149 GLU A N 1
ATOM 1263 C CA . GLU A 1 149 ? -56.329 -10.974 36.771 1.00 85.19 149 GLU A CA 1
ATOM 1264 C C . GLU A 1 149 ? -56.217 -10.045 35.560 1.00 85.19 149 GLU A C 1
ATOM 1266 O O . GLU A 1 149 ? -56.959 -10.199 34.591 1.00 85.19 149 GLU A O 1
ATOM 1271 N N . GLN A 1 150 ? -55.239 -9.135 35.572 1.00 88.38 150 GLN A N 1
ATOM 1272 C CA . GLN A 1 150 ? -54.961 -8.244 34.445 1.00 88.38 150 GLN A CA 1
ATOM 1273 C C . GLN A 1 150 ? -54.554 -9.038 33.196 1.00 88.38 150 GLN A C 1
ATOM 1275 O O . GLN A 1 150 ? -55.018 -8.741 32.097 1.00 88.38 150 GLN A O 1
ATOM 1280 N N . TRP A 1 151 ? -53.750 -10.094 33.359 1.00 87.44 151 TRP A N 1
ATOM 1281 C CA . TRP A 1 151 ? -53.376 -10.982 32.258 1.00 87.44 151 TRP A CA 1
ATOM 1282 C C . TRP A 1 151 ? -54.586 -11.733 31.693 1.00 87.44 151 TRP A C 1
ATOM 1284 O O . TRP A 1 151 ? -54.740 -11.840 30.476 1.00 87.44 151 TRP A O 1
ATOM 1294 N N . VAL A 1 152 ? -55.470 -12.227 32.565 1.00 86.62 152 VAL A N 1
ATOM 1295 C CA . VAL A 1 152 ? -56.705 -12.905 32.153 1.00 86.62 152 VAL A CA 1
ATOM 1296 C C . VAL A 1 152 ? -57.617 -11.958 31.377 1.00 86.62 152 VAL A C 1
ATOM 1298 O O . VAL A 1 152 ? -58.145 -12.370 30.347 1.00 86.62 152 VAL A O 1
ATOM 1301 N N . GLU A 1 153 ? -57.782 -10.710 31.816 1.00 85.62 153 GLU A N 1
ATOM 1302 C CA . GLU A 1 153 ? -58.620 -9.721 31.128 1.00 85.62 153 GLU A CA 1
ATOM 1303 C C . GLU A 1 153 ? -58.043 -9.348 29.756 1.00 85.62 153 GLU A C 1
ATOM 1305 O O . GLU A 1 153 ? -58.751 -9.356 28.751 1.00 85.62 153 GLU A O 1
ATOM 1310 N N . LEU A 1 154 ? -56.727 -9.150 29.674 1.00 88.12 154 LEU A N 1
ATOM 1311 C CA . LEU A 1 154 ? -56.039 -8.871 28.413 1.00 88.12 154 LEU A CA 1
ATOM 1312 C C . LEU A 1 154 ? -56.178 -10.042 27.426 1.00 88.12 154 LEU A C 1
ATOM 1314 O O . LEU A 1 154 ? -56.449 -9.849 26.242 1.00 88.12 154 LEU A O 1
ATOM 1318 N N . LYS A 1 155 ? -56.093 -11.282 27.926 1.00 86.00 155 LYS A N 1
ATOM 1319 C CA . LYS A 1 155 ? -56.354 -12.491 27.132 1.00 86.00 155 LYS A CA 1
ATOM 1320 C C . LYS A 1 155 ? -57.827 -12.718 26.810 1.00 86.00 155 LYS A C 1
ATOM 1322 O O . LYS A 1 155 ? -58.112 -13.398 25.827 1.00 86.00 155 LYS A O 1
ATOM 1327 N N . ARG A 1 156 ? -58.766 -12.176 27.590 1.00 81.94 156 ARG A N 1
ATOM 1328 C CA . ARG A 1 156 ? -60.196 -12.153 27.236 1.00 81.94 156 ARG A CA 1
ATOM 1329 C C . ARG A 1 156 ? -60.462 -11.169 26.102 1.00 81.94 156 ARG A C 1
ATOM 1331 O O . ARG A 1 156 ? -61.245 -11.505 25.226 1.00 81.94 156 ARG A O 1
ATOM 1338 N N . GLN A 1 157 ? -59.782 -10.024 26.089 1.00 82.62 157 GLN A N 1
ATOM 1339 C CA . GLN A 1 157 ? -59.915 -9.008 25.039 1.00 82.62 157 GLN A CA 1
ATOM 1340 C C . GLN A 1 157 ? -59.245 -9.409 23.717 1.00 82.62 157 GLN A C 1
ATOM 1342 O O . GLN A 1 157 ? -59.788 -9.136 22.653 1.00 82.62 157 GLN A O 1
ATOM 1347 N N . GLU A 1 158 ? -58.091 -10.085 23.761 1.00 83.56 158 GLU A N 1
ATOM 1348 C CA . GLU A 1 158 ? -57.443 -10.635 22.555 1.00 83.56 158 GLU A CA 1
ATOM 1349 C C . GLU A 1 158 ? -58.230 -11.801 21.932 1.00 83.56 158 GLU A C 1
ATOM 1351 O O . GLU A 1 158 ? -58.035 -12.143 20.763 1.00 83.56 158 GLU A O 1
ATOM 1356 N N . ARG A 1 159 ? -59.088 -12.459 22.715 1.00 81.50 159 ARG A N 1
ATOM 1357 C CA . ARG A 1 159 ? -59.836 -13.631 22.274 1.00 81.50 159 ARG A CA 1
ATOM 1358 C C . ARG A 1 159 ? -61.048 -13.198 21.436 1.00 81.50 159 ARG A C 1
ATOM 1360 O O . ARG A 1 159 ? -61.776 -12.298 21.845 1.00 81.50 159 ARG A O 1
ATOM 1367 N N . PRO A 1 160 ? -61.327 -13.868 20.303 1.00 79.12 160 PRO A N 1
ATOM 1368 C CA . PRO A 1 160 ? -62.519 -13.580 19.514 1.00 79.12 160 PRO A CA 1
ATOM 1369 C C . PRO A 1 160 ? -63.795 -13.771 20.350 1.00 79.12 160 PRO A C 1
ATOM 1371 O O . PRO A 1 160 ? -63.921 -14.753 21.086 1.00 79.12 160 PRO A O 1
ATOM 1374 N N . GLN A 1 161 ? -64.750 -12.845 20.195 1.00 68.56 161 GLN A N 1
ATOM 1375 C CA . GLN A 1 161 ? -66.026 -12.775 20.932 1.00 68.56 161 GLN A CA 1
ATOM 1376 C C . GLN A 1 161 ? -66.813 -14.104 20.918 1.00 68.56 161 GLN A C 1
ATOM 1378 O O . GLN A 1 161 ? -67.543 -14.417 21.855 1.00 68.56 161 GLN A O 1
ATOM 1383 N N . GLU A 1 162 ? -66.635 -14.908 19.869 1.00 65.81 162 GLU A N 1
ATOM 1384 C CA . GLU A 1 162 ? -67.283 -16.209 19.666 1.00 65.81 162 GLU A CA 1
ATOM 1385 C C . GLU A 1 162 ? -66.843 -17.282 20.675 1.00 65.81 162 GLU A C 1
ATOM 1387 O O . GLU A 1 162 ? -67.578 -18.233 20.927 1.00 65.81 162 GLU A O 1
ATOM 1392 N N . PHE A 1 163 ? -65.655 -17.140 21.273 1.00 67.88 163 PHE A N 1
ATOM 1393 C CA . PHE A 1 163 ? -65.083 -18.150 22.170 1.00 67.88 163 PHE A CA 1
ATOM 1394 C C . PHE A 1 163 ? -65.402 -17.897 23.652 1.00 67.88 163 PHE A C 1
ATOM 1396 O O . PHE A 1 163 ? -65.245 -18.790 24.482 1.00 67.88 163 PHE A O 1
ATOM 1403 N N . ALA A 1 164 ? -65.841 -16.689 24.011 1.00 64.94 164 ALA A N 1
ATOM 1404 C CA . ALA A 1 164 ? -66.291 -16.364 25.362 1.00 64.94 164 ALA A CA 1
ATOM 1405 C C . ALA A 1 164 ? -67.470 -15.382 25.283 1.00 64.94 164 ALA A C 1
ATOM 1407 O O . ALA A 1 164 ? -67.255 -14.170 25.361 1.00 64.94 164 ALA A O 1
ATOM 1408 N N . PRO A 1 165 ? -68.711 -15.875 25.117 1.00 63.47 165 PRO A N 1
ATOM 1409 C CA . PRO A 1 165 ? -69.886 -15.019 25.153 1.00 63.47 165 PRO A CA 1
ATOM 1410 C C . PRO A 1 165 ? -69.904 -14.290 26.497 1.00 63.47 165 PRO A C 1
ATOM 1412 O O . PRO A 1 165 ? -69.841 -14.935 27.545 1.00 63.47 165 PRO A O 1
ATOM 1415 N N . VAL A 1 166 ? -69.964 -12.957 26.474 1.00 61.06 166 VAL A N 1
ATOM 1416 C CA . VAL A 1 166 ? -70.214 -12.166 27.685 1.00 61.06 166 VAL A CA 1
ATOM 1417 C C . VAL A 1 166 ? -71.501 -12.714 28.286 1.00 61.06 166 VAL A C 1
ATOM 1419 O O . VAL A 1 166 ? -72.517 -12.743 27.588 1.00 61.06 166 VAL A O 1
ATOM 1422 N N . GLU A 1 167 ? -71.436 -13.223 29.520 1.00 59.81 167 GLU A N 1
ATOM 1423 C CA . GLU A 1 167 ? -72.590 -13.800 30.201 1.00 59.81 167 GLU A CA 1
ATOM 1424 C C . GLU A 1 167 ? -73.708 -12.762 30.213 1.00 59.81 167 GLU A C 1
ATOM 1426 O O . GLU A 1 167 ? -73.711 -11.815 30.997 1.00 59.81 167 GLU A O 1
ATOM 1431 N N . GLN A 1 168 ? -74.662 -12.919 29.298 1.00 62.75 168 GLN A N 1
ATOM 1432 C CA . GLN A 1 168 ? -75.925 -12.228 29.433 1.00 62.75 168 GLN A CA 1
ATOM 1433 C C . GLN A 1 168 ? -76.551 -12.733 30.733 1.00 62.75 168 GLN A C 1
ATOM 1435 O O . GLN A 1 168 ? -76.446 -13.936 31.009 1.00 62.75 168 GLN A O 1
ATOM 1440 N N . PRO A 1 169 ? -77.165 -11.853 31.546 1.00 51.69 169 PRO A N 1
ATOM 1441 C CA . PRO A 1 169 ? -77.786 -12.267 32.793 1.00 51.69 169 PRO A CA 1
ATOM 1442 C C . PRO A 1 169 ? -78.737 -13.416 32.473 1.00 51.69 169 PRO A C 1
ATOM 1444 O O . PRO A 1 169 ? -79.699 -13.240 31.726 1.00 51.69 169 PRO A O 1
ATOM 1447 N N . ARG A 1 170 ? -78.404 -14.619 32.960 1.00 54.50 170 ARG A N 1
ATOM 1448 C CA . ARG A 1 170 ? -79.152 -15.844 32.680 1.00 54.50 170 ARG A CA 1
ATOM 1449 C C . ARG A 1 170 ? -80.545 -15.699 33.273 1.00 54.50 170 ARG A C 1
ATOM 1451 O O . ARG A 1 170 ? -80.779 -16.039 34.428 1.00 54.50 170 ARG A O 1
ATOM 1458 N N . SER A 1 171 ? -81.482 -15.194 32.485 1.00 52.34 171 SER A N 1
ATOM 1459 C CA . SER A 1 171 ? -82.892 -15.287 32.806 1.00 52.34 171 SER A CA 1
ATOM 1460 C C . SER A 1 171 ? -83.335 -16.731 32.572 1.00 52.34 171 SER A C 1
ATOM 1462 O O . SER A 1 171 ? -83.430 -17.183 31.434 1.00 52.34 171 SER A O 1
ATOM 1464 N N . ASN A 1 172 ? -83.593 -17.421 33.680 1.00 53.88 172 ASN A N 1
ATOM 1465 C CA . ASN A 1 172 ? -84.501 -18.557 33.825 1.00 53.88 172 ASN A CA 1
ATOM 1466 C C . ASN A 1 172 ? -84.336 -19.712 32.826 1.00 53.88 172 ASN A C 1
ATOM 1468 O O . ASN A 1 172 ? -85.127 -19.831 31.899 1.00 53.88 172 ASN A O 1
ATOM 1472 N N . PHE A 1 173 ? -83.424 -20.649 33.092 1.00 46.56 173 PHE A N 1
ATOM 1473 C CA . PHE A 1 173 ? -83.624 -22.030 32.642 1.00 46.56 173 PHE A CA 1
ATOM 1474 C C . PHE A 1 173 ? -83.188 -23.013 33.726 1.00 46.56 173 PHE A C 1
ATOM 1476 O O . PHE A 1 173 ? -82.009 -23.261 33.961 1.00 46.56 173 PHE A O 1
ATOM 1483 N N . ALA A 1 174 ? -84.196 -23.533 34.417 1.00 55.28 174 ALA A N 1
ATOM 1484 C CA . ALA A 1 174 ? -84.104 -24.699 35.268 1.00 55.28 174 ALA A CA 1
ATOM 1485 C C . ALA A 1 174 ? -83.832 -25.944 34.413 1.00 55.28 174 ALA A C 1
ATOM 1487 O O . ALA A 1 174 ? -84.552 -26.167 33.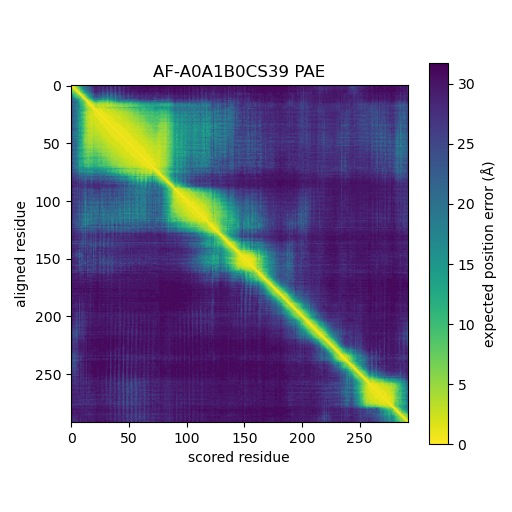443 1.00 55.28 174 ALA A O 1
ATOM 1488 N N . ALA A 1 175 ? -82.864 -26.774 34.807 1.00 46.78 175 ALA A N 1
ATOM 1489 C CA . ALA A 1 175 ? -82.901 -28.218 34.576 1.00 46.78 175 ALA A CA 1
ATOM 1490 C C . ALA A 1 175 ? -81.785 -28.933 35.356 1.00 46.78 175 ALA A C 1
ATOM 1492 O O . ALA A 1 175 ? -80.611 -28.825 35.024 1.00 46.78 175 ALA A O 1
ATOM 1493 N N . LYS A 1 176 ? -82.237 -29.692 36.359 1.00 46.44 176 LYS A N 1
ATOM 1494 C CA . LYS A 1 176 ? -81.799 -31.045 36.729 1.00 46.44 176 LYS A CA 1
ATOM 1495 C C . LYS A 1 176 ? -80.322 -31.281 37.079 1.00 46.44 176 LYS A C 1
ATOM 1497 O O . LYS A 1 176 ? -79.472 -31.526 36.234 1.00 46.44 176 LYS A O 1
ATOM 1502 N N . THR A 1 177 ? -80.092 -31.329 38.384 1.00 50.66 177 THR A N 1
ATOM 1503 C CA . THR A 1 177 ? -79.004 -32.045 39.050 1.00 50.66 177 THR A CA 1
ATOM 1504 C C . THR A 1 177 ? -79.169 -33.553 38.817 1.00 50.66 177 THR A C 1
ATOM 1506 O O . THR A 1 177 ? -80.194 -34.112 39.207 1.00 50.66 177 THR A O 1
ATOM 1509 N N . GLU A 1 178 ? -78.184 -34.203 38.204 1.00 52.88 178 GLU A N 1
ATOM 1510 C CA . GLU A 1 178 ? -78.003 -35.660 38.254 1.00 52.88 178 GLU A CA 1
ATOM 1511 C C . GLU A 1 178 ? -76.675 -35.945 38.975 1.00 52.88 178 GLU A C 1
ATOM 1513 O O .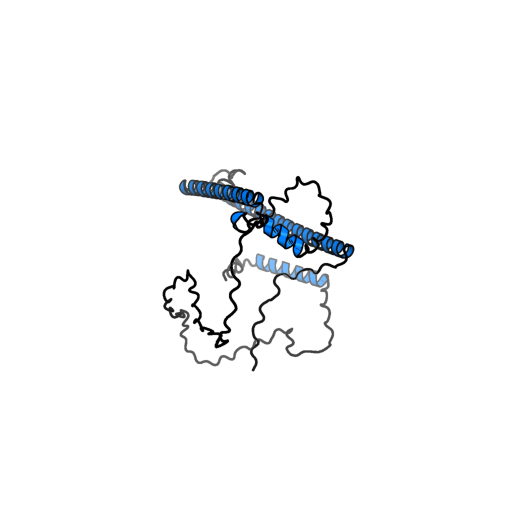 GLU A 1 178 ? -75.676 -35.258 38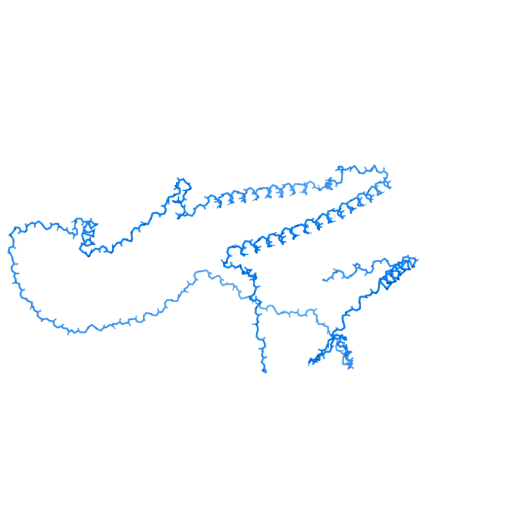.753 1.00 52.88 178 GLU A O 1
ATOM 1518 N N . GLU A 1 179 ? -76.726 -36.876 39.928 1.00 55.88 179 GLU A N 1
ATOM 1519 C CA . GLU A 1 179 ? -75.637 -37.285 40.824 1.00 55.88 179 GLU A CA 1
ATOM 1520 C C . GLU A 1 179 ? -74.468 -37.968 40.087 1.00 55.88 179 GLU A C 1
ATOM 1522 O O . GLU A 1 179 ? -74.667 -38.525 39.006 1.00 55.88 179 GLU A O 1
ATOM 1527 N N . PRO A 1 180 ? -73.247 -37.973 40.661 1.00 50.28 180 PRO A N 1
ATOM 1528 C CA . PRO A 1 180 ? -72.093 -38.603 40.034 1.00 50.28 180 PRO A CA 1
ATOM 1529 C C . PRO A 1 180 ? -72.017 -40.102 40.368 1.00 50.28 180 PRO A C 1
ATOM 1531 O O . PRO A 1 180 ? -71.896 -40.478 41.532 1.00 50.28 180 PRO A O 1
ATOM 1534 N N . GLU A 1 181 ? -72.014 -40.956 39.340 1.00 50.12 181 GLU A N 1
ATOM 1535 C CA . GLU A 1 181 ? -71.549 -42.342 39.468 1.00 50.12 181 GLU A CA 1
ATOM 1536 C C . GLU A 1 181 ? -70.019 -42.374 39.624 1.00 50.12 181 GLU A C 1
ATOM 1538 O O . GLU A 1 181 ? -69.266 -41.912 38.763 1.00 50.12 181 GLU A O 1
ATOM 1543 N N . GLU A 1 182 ? -69.563 -42.950 40.737 1.00 61.25 182 GLU A N 1
ATOM 1544 C CA . GLU A 1 182 ? -68.191 -43.407 40.949 1.00 61.25 182 GLU A CA 1
ATOM 1545 C C . GLU A 1 182 ? -67.845 -44.527 39.964 1.00 61.25 182 GLU A C 1
ATOM 1547 O O . GLU A 1 182 ? -68.391 -45.619 40.090 1.00 61.25 182 GLU A O 1
ATOM 1552 N N . TYR A 1 183 ? -66.873 -44.327 39.065 1.00 48.69 183 TYR A N 1
ATOM 1553 C CA . TYR A 1 183 ? -66.156 -45.458 38.468 1.00 48.69 183 TYR A CA 1
ATOM 1554 C C . TYR A 1 183 ? -64.642 -45.215 38.313 1.00 48.69 183 TYR A C 1
ATOM 1556 O O . TYR A 1 183 ? -64.184 -44.456 37.464 1.00 48.69 183 TYR A O 1
ATOM 1564 N N . PHE A 1 184 ? -63.911 -45.939 39.167 1.00 41.59 184 PHE A N 1
ATOM 1565 C CA . PHE A 1 184 ? -62.676 -46.701 38.945 1.00 41.59 184 PHE A CA 1
ATOM 1566 C C . PHE A 1 184 ? -61.455 -46.030 38.288 1.00 41.59 184 PHE A C 1
ATOM 1568 O O . PHE A 1 184 ? -61.320 -45.902 37.071 1.00 41.59 184 PHE A O 1
ATOM 1575 N N . GLU A 1 185 ? -60.473 -45.756 39.150 1.00 52.94 185 GLU A N 1
ATOM 1576 C CA . GLU A 1 185 ? -59.053 -45.701 38.822 1.00 52.94 185 GLU A CA 1
ATOM 1577 C C . GLU A 1 185 ? -58.558 -47.099 38.446 1.00 52.94 185 GLU A C 1
ATOM 1579 O O . GLU A 1 185 ? -58.440 -47.956 39.311 1.00 52.94 185 GLU A O 1
ATOM 1584 N N . ASP A 1 186 ? -58.206 -47.319 37.180 1.00 47.34 186 ASP A N 1
ATOM 1585 C CA . ASP A 1 186 ? -57.282 -48.395 36.834 1.00 47.34 186 ASP A CA 1
ATOM 1586 C C . ASP A 1 186 ? -56.465 -48.068 35.575 1.00 47.34 186 ASP A C 1
ATOM 1588 O O . ASP A 1 186 ? -56.979 -47.835 34.481 1.00 47.34 186 ASP A O 1
ATOM 1592 N N . SER A 1 187 ? -55.140 -48.128 35.738 1.00 59.00 187 SER A N 1
ATOM 1593 C CA . SER A 1 187 ? -54.127 -48.342 34.690 1.00 59.00 187 SER A CA 1
ATOM 1594 C C . SER A 1 187 ? -53.781 -47.207 33.701 1.00 59.00 187 SER A C 1
ATOM 1596 O O . SER A 1 187 ? -53.696 -47.403 32.489 1.00 59.00 187 SER A O 1
ATOM 1598 N N . LYS A 1 188 ? -53.351 -46.040 34.204 1.00 56.69 188 LYS A N 1
ATOM 1599 C CA . LYS A 1 188 ? -52.431 -45.160 33.440 1.00 56.69 188 LYS A CA 1
ATOM 1600 C C . LYS A 1 188 ? -51.003 -45.728 33.446 1.00 56.69 188 LYS A C 1
ATOM 1602 O O . LYS A 1 188 ? -50.106 -45.183 34.083 1.00 56.69 188 LYS A O 1
ATOM 1607 N N . GLN A 1 189 ? -50.780 -46.834 32.737 1.00 57.81 189 GLN A N 1
ATOM 1608 C CA . GLN A 1 189 ? -49.425 -47.289 32.416 1.00 57.81 189 GLN A CA 1
ATOM 1609 C C . GLN A 1 189 ? -48.865 -46.428 31.272 1.00 57.81 189 GLN A C 1
ATOM 1611 O O . GLN A 1 189 ? -49.415 -46.390 30.172 1.00 57.81 189 GLN A O 1
ATOM 1616 N N . LEU A 1 190 ? -47.780 -45.694 31.545 1.00 55.34 190 LEU A N 1
ATOM 1617 C CA . LEU A 1 190 ? -47.011 -44.955 30.542 1.00 55.34 190 LEU A CA 1
ATOM 1618 C C . LEU A 1 190 ? -46.308 -45.940 29.595 1.00 55.34 190 LEU A C 1
ATOM 1620 O O . LEU A 1 190 ? -45.257 -46.492 29.918 1.00 55.34 190 LEU A O 1
ATOM 1624 N N . TYR A 1 191 ? -46.845 -46.114 28.391 1.00 56.22 191 TYR A N 1
ATOM 1625 C CA . TYR A 1 191 ? -46.155 -46.812 27.309 1.00 56.22 191 TYR A CA 1
ATOM 1626 C C . TYR A 1 191 ? -45.113 -45.879 26.669 1.00 56.22 191 TYR A C 1
ATOM 1628 O O . TYR A 1 191 ? -45.412 -45.128 25.739 1.00 56.22 191 TYR A O 1
ATOM 1636 N N . PHE A 1 192 ? -43.865 -45.922 27.143 1.00 49.12 192 PHE A N 1
ATOM 1637 C CA . PHE A 1 192 ? -42.734 -45.340 26.415 1.00 49.12 192 PHE A CA 1
ATOM 1638 C C . PHE A 1 192 ? -42.439 -46.196 25.178 1.00 49.12 192 PHE A C 1
ATOM 1640 O O . PHE A 1 192 ? -41.676 -47.159 25.225 1.00 49.12 192 PHE A O 1
ATOM 1647 N N . THR A 1 193 ? -43.046 -45.853 24.042 1.00 49.56 193 THR A N 1
ATOM 1648 C CA . THR A 1 193 ? -42.677 -46.448 22.755 1.00 49.56 193 THR A CA 1
ATOM 1649 C C . THR A 1 193 ? -41.252 -46.012 22.404 1.00 49.56 193 THR A C 1
ATOM 1651 O O . THR A 1 193 ? -41.019 -44.848 22.070 1.00 49.56 193 THR A O 1
ATOM 1654 N N . THR A 1 194 ? -40.286 -46.927 22.461 1.00 55.75 194 THR A N 1
ATOM 1655 C CA . THR A 1 194 ? -38.917 -46.718 21.977 1.00 55.75 194 THR A CA 1
ATOM 1656 C C . THR A 1 194 ? -38.916 -46.653 20.448 1.00 55.75 194 THR A C 1
ATOM 1658 O O . THR A 1 194 ? -38.658 -47.625 19.737 1.00 55.75 194 THR A O 1
ATOM 1661 N N . LYS A 1 195 ? -39.232 -45.475 19.899 1.00 57.66 195 LYS A N 1
ATOM 1662 C CA . LYS A 1 195 ? -39.039 -45.204 18.472 1.00 57.66 195 LYS A CA 1
ATOM 1663 C C . LYS A 1 195 ? -37.538 -45.165 18.186 1.00 57.66 195 LYS A C 1
ATOM 1665 O O . LYS A 1 195 ? -36.823 -44.288 18.661 1.00 57.66 195 LYS A O 1
ATOM 1670 N N . LYS A 1 196 ? -37.074 -46.151 17.414 1.00 60.22 196 LYS A N 1
ATOM 1671 C CA . LYS A 1 196 ? -35.727 -46.225 16.835 1.00 60.22 196 LYS A CA 1
ATOM 1672 C C . LYS A 1 196 ? -35.374 -44.893 16.160 1.00 60.22 196 LYS A C 1
ATOM 1674 O O . LYS A 1 196 ? -36.167 -44.368 15.381 1.00 60.22 196 LYS A O 1
ATOM 1679 N N . ASN A 1 197 ? -34.180 -44.380 16.456 1.00 58.22 197 ASN A N 1
ATOM 1680 C CA . ASN A 1 197 ? -33.647 -43.133 15.909 1.00 58.22 197 ASN A CA 1
ATOM 1681 C C . ASN A 1 197 ? -33.743 -43.107 14.370 1.00 58.22 197 ASN A C 1
ATOM 1683 O O . ASN A 1 197 ? -33.198 -44.011 13.726 1.00 58.22 197 ASN A O 1
ATOM 1687 N N . PRO A 1 198 ? -34.368 -42.089 13.751 1.00 59.19 198 PRO A N 1
ATOM 1688 C CA . PRO A 1 198 ? -34.253 -41.900 12.315 1.00 59.19 198 PRO A CA 1
ATOM 1689 C C . PRO A 1 198 ? -32.807 -41.514 11.995 1.00 59.19 198 PRO A C 1
ATOM 1691 O O . PRO A 1 198 ? -32.287 -40.511 12.485 1.00 59.19 198 PRO A O 1
ATOM 1694 N N . GLN A 1 199 ? -32.136 -42.329 11.180 1.00 59.97 199 GLN A N 1
ATOM 1695 C CA . GLN A 1 199 ? -30.838 -41.967 10.629 1.00 59.97 199 GLN A CA 1
ATOM 1696 C C . GLN A 1 199 ? -30.989 -40.663 9.840 1.00 59.97 199 GLN A C 1
ATOM 1698 O O . GLN A 1 199 ? -31.688 -40.618 8.826 1.00 59.97 199 GLN A O 1
ATOM 1703 N N . PHE A 1 200 ? -30.326 -39.604 10.305 1.00 54.53 200 PHE A N 1
ATOM 1704 C CA . PHE A 1 200 ? -30.149 -38.373 9.547 1.00 54.53 200 PHE A CA 1
ATOM 1705 C C . PHE A 1 200 ? -29.434 -38.704 8.232 1.00 54.53 200 PHE A C 1
ATOM 1707 O O . PHE A 1 200 ? -28.210 -38.825 8.178 1.00 54.53 200 PHE A O 1
ATOM 1714 N N . ARG A 1 201 ? -30.198 -38.847 7.147 1.00 61.38 201 ARG A N 1
ATOM 1715 C CA . ARG A 1 201 ? -29.649 -38.822 5.793 1.00 61.38 201 ARG A CA 1
ATOM 1716 C C . ARG A 1 201 ? -29.261 -37.379 5.492 1.00 61.38 201 ARG A C 1
ATOM 1718 O O . ARG A 1 201 ? -30.124 -36.550 5.213 1.00 61.38 201 ARG A O 1
ATOM 1725 N N . LYS A 1 202 ? -27.964 -37.070 5.557 1.00 59.53 202 LYS A N 1
ATOM 1726 C CA . LYS A 1 202 ? -27.425 -35.836 4.975 1.00 59.53 202 LYS A CA 1
ATOM 1727 C C . LYS A 1 202 ? -27.733 -35.867 3.474 1.00 59.53 202 LYS A C 1
ATOM 1729 O O . LYS A 1 202 ? -27.186 -36.693 2.749 1.00 59.53 202 LYS A O 1
ATOM 1734 N N . ARG A 1 203 ? -28.645 -35.010 3.011 1.00 59.50 203 ARG A N 1
ATOM 1735 C CA . ARG A 1 203 ? -28.774 -34.700 1.581 1.00 59.50 203 ARG A CA 1
ATOM 1736 C C . ARG A 1 203 ? -27.483 -33.990 1.157 1.00 59.50 203 ARG A C 1
ATOM 1738 O O . ARG A 1 203 ? -27.052 -33.078 1.855 1.00 59.50 203 ARG A O 1
ATOM 1745 N N . ASN A 1 204 ? -26.907 -34.435 0.039 1.00 61.31 204 ASN A N 1
ATOM 1746 C CA . ASN A 1 204 ? -25.689 -33.935 -0.624 1.00 61.31 204 ASN A CA 1
ATOM 1747 C C . ASN A 1 204 ? -24.359 -34.582 -0.193 1.00 61.31 204 ASN A C 1
ATOM 1749 O O . ASN A 1 204 ? -23.380 -33.889 0.061 1.00 61.31 204 ASN A O 1
ATOM 1753 N N . TYR A 1 205 ? -24.297 -35.916 -0.176 1.00 56.19 205 TYR A N 1
ATOM 1754 C CA . TYR A 1 205 ? -23.029 -36.620 -0.389 1.00 56.19 205 TYR A CA 1
ATOM 1755 C C . TYR A 1 205 ? -23.065 -37.225 -1.795 1.00 56.19 205 TYR A C 1
ATOM 1757 O O . TYR A 1 205 ? -23.868 -38.120 -2.054 1.00 56.19 205 TYR A O 1
ATOM 1765 N N . VAL A 1 206 ? -22.255 -36.691 -2.711 1.00 63.03 206 VAL A N 1
ATOM 1766 C CA . VAL A 1 206 ? -21.941 -37.360 -3.978 1.00 63.03 206 VAL A CA 1
ATOM 1767 C C . VAL A 1 206 ? -20.840 -38.364 -3.638 1.00 63.03 206 VAL A C 1
ATOM 1769 O O . VAL A 1 206 ? -19.761 -37.925 -3.241 1.00 63.03 206 VAL A O 1
ATOM 1772 N N . PRO A 1 207 ? -21.087 -39.683 -3.693 1.00 60.78 207 PRO A N 1
ATOM 1773 C CA . PRO A 1 207 ? -20.012 -40.646 -3.532 1.00 60.78 207 PRO A CA 1
ATOM 1774 C C . PRO A 1 207 ? -19.074 -40.502 -4.735 1.00 60.78 207 PRO A C 1
ATOM 1776 O O . PRO A 1 207 ? -19.443 -40.845 -5.857 1.00 60.78 207 PRO A O 1
ATOM 1779 N N . GLU A 1 208 ? -17.883 -39.949 -4.509 1.00 65.00 208 GLU A N 1
ATOM 1780 C CA . GLU A 1 208 ? -16.792 -40.049 -5.476 1.00 65.00 208 GLU A CA 1
ATOM 1781 C C . GLU A 1 208 ? -16.504 -41.534 -5.750 1.00 65.00 208 GLU A C 1
ATOM 1783 O O . GLU A 1 208 ? -16.555 -42.351 -4.819 1.00 65.00 208 GLU A O 1
ATOM 1788 N N . PRO A 1 209 ? -16.221 -41.917 -7.007 1.00 67.94 209 PRO A N 1
ATOM 1789 C CA . PRO A 1 209 ? -15.820 -43.280 -7.313 1.00 67.94 209 PRO A CA 1
ATOM 1790 C C . PRO A 1 209 ? -14.539 -43.627 -6.538 1.00 67.94 209 PRO A C 1
ATOM 1792 O O . PRO A 1 209 ? -13.706 -42.745 -6.312 1.00 67.94 209 PRO A O 1
ATOM 1795 N N . PRO A 1 210 ? -14.359 -44.897 -6.129 1.00 57.81 210 PRO A N 1
ATOM 1796 C CA . PRO A 1 210 ? -13.160 -45.320 -5.423 1.00 57.81 210 PRO A CA 1
ATOM 1797 C C . PRO A 1 210 ? -11.942 -44.999 -6.290 1.00 57.81 210 PRO A C 1
ATOM 1799 O O . PRO A 1 210 ? -11.739 -45.601 -7.344 1.00 57.81 210 PRO A O 1
ATOM 1802 N N . GLN A 1 211 ? -11.154 -44.018 -5.848 1.00 61.25 211 GLN A N 1
ATOM 1803 C CA . GLN A 1 211 ? -9.848 -43.712 -6.410 1.00 61.25 211 GLN A CA 1
ATOM 1804 C C . GLN A 1 211 ? -9.020 -44.989 -6.277 1.00 61.25 211 GLN A C 1
ATOM 1806 O O . GLN A 1 211 ? -8.635 -45.388 -5.176 1.00 61.25 211 GLN A O 1
ATOM 1811 N N . VAL A 1 212 ? -8.824 -45.679 -7.398 1.00 57.88 212 VAL A N 1
ATOM 1812 C CA . VAL A 1 212 ? -7.927 -46.825 -7.482 1.00 57.88 212 VAL A CA 1
ATOM 1813 C C . VAL A 1 212 ? -6.559 -46.282 -7.100 1.00 57.88 212 VAL A C 1
ATOM 1815 O O . VAL A 1 212 ? -6.026 -45.415 -7.790 1.00 57.88 212 VAL A O 1
ATOM 1818 N N . SER A 1 213 ? -6.031 -46.717 -5.959 1.00 56.88 213 SER A N 1
ATOM 1819 C CA . SER A 1 213 ? -4.714 -46.302 -5.496 1.00 56.88 213 SER A CA 1
ATOM 1820 C C . SER A 1 213 ? -3.693 -46.731 -6.543 1.00 56.88 213 SER A C 1
ATOM 1822 O O . SER A 1 213 ? -3.336 -47.908 -6.622 1.00 56.88 213 SER A O 1
ATOM 1824 N N . VAL A 1 214 ? -3.256 -45.791 -7.375 1.00 62.66 214 VAL A N 1
ATOM 1825 C CA . VAL A 1 214 ? -2.100 -45.993 -8.238 1.00 62.66 214 VAL A CA 1
ATOM 1826 C C . VAL A 1 214 ? -0.893 -46.203 -7.322 1.00 62.66 214 VAL A C 1
ATOM 1828 O O . VAL A 1 214 ? -0.606 -45.334 -6.494 1.00 62.66 214 VAL A O 1
ATOM 1831 N N . PRO A 1 215 ? -0.212 -47.361 -7.390 1.00 68.06 215 PRO A N 1
ATOM 1832 C CA . PRO A 1 215 ? 0.999 -47.572 -6.618 1.00 68.06 215 PRO A CA 1
ATOM 1833 C C . PRO A 1 215 ? 2.028 -46.526 -7.043 1.00 68.06 215 PRO A C 1
ATOM 1835 O O . PRO A 1 215 ? 2.303 -46.360 -8.232 1.00 68.06 215 PRO A O 1
ATOM 1838 N N . ILE A 1 216 ? 2.580 -45.814 -6.061 1.00 63.41 216 ILE A N 1
ATOM 1839 C CA . ILE A 1 216 ? 3.680 -44.872 -6.263 1.00 63.41 216 ILE A CA 1
ATOM 1840 C C . ILE A 1 216 ? 4.853 -45.680 -6.828 1.00 63.41 216 ILE A C 1
ATOM 1842 O O . ILE A 1 216 ? 5.484 -46.457 -6.111 1.00 63.41 216 ILE A O 1
ATOM 1846 N N . ARG A 1 217 ? 5.122 -45.535 -8.129 1.00 47.41 217 ARG A N 1
ATOM 1847 C CA . ARG A 1 217 ? 6.371 -45.999 -8.727 1.00 47.41 217 ARG A CA 1
ATOM 1848 C C . ARG A 1 217 ? 7.460 -45.016 -8.322 1.00 47.41 217 ARG A C 1
ATOM 1850 O O . ARG A 1 217 ? 7.450 -43.862 -8.735 1.00 47.41 217 ARG A O 1
ATOM 1857 N N . ASN A 1 218 ? 8.376 -45.484 -7.481 1.00 51.09 218 ASN A N 1
ATOM 1858 C CA . ASN A 1 218 ? 9.642 -44.813 -7.233 1.00 51.09 218 ASN A CA 1
ATOM 1859 C C . ASN A 1 218 ? 10.440 -44.854 -8.545 1.00 51.09 218 ASN A C 1
ATOM 1861 O O . ASN A 1 218 ? 11.042 -45.873 -8.862 1.00 51.09 218 ASN A O 1
ATOM 1865 N N . GLU A 1 219 ? 10.452 -43.767 -9.315 1.00 52.72 219 GLU A N 1
ATOM 1866 C CA . GLU A 1 219 ? 11.307 -43.642 -10.513 1.00 52.72 219 GLU A CA 1
ATOM 1867 C C . GLU A 1 219 ? 12.747 -43.231 -10.156 1.00 52.72 219 GLU A C 1
ATOM 1869 O O . GLU A 1 219 ? 13.491 -42.691 -10.967 1.00 52.72 219 GLU A O 1
ATOM 1874 N N . LEU A 1 220 ? 13.149 -43.518 -8.916 1.00 48.94 220 LEU A N 1
ATOM 1875 C CA . LEU A 1 220 ? 14.515 -43.418 -8.426 1.00 48.94 220 LEU A CA 1
ATOM 1876 C C . LEU A 1 220 ? 14.924 -44.779 -7.841 1.00 48.94 220 LEU A C 1
ATOM 1878 O O . LEU A 1 220 ? 15.172 -44.919 -6.644 1.00 48.94 220 LEU A O 1
ATOM 1882 N N . SER A 1 221 ? 14.905 -45.820 -8.677 1.00 42.56 221 SER A N 1
ATOM 1883 C CA . SER A 1 221 ? 15.665 -47.040 -8.407 1.00 42.56 221 SER A CA 1
ATOM 1884 C C . SER A 1 221 ? 17.107 -46.791 -8.848 1.00 42.56 221 SER A C 1
ATOM 1886 O O . SER A 1 221 ? 17.447 -46.964 -10.018 1.00 42.56 221 SER A O 1
ATOM 1888 N N . ASP A 1 222 ? 17.924 -46.319 -7.911 1.00 46.84 222 ASP A N 1
ATOM 1889 C CA . ASP A 1 222 ? 19.380 -46.398 -8.005 1.00 46.84 222 ASP A CA 1
ATOM 1890 C C . ASP A 1 222 ? 19.761 -47.850 -7.702 1.00 46.84 222 ASP A C 1
ATOM 1892 O O . ASP A 1 222 ? 19.905 -48.258 -6.549 1.00 46.84 222 ASP A O 1
ATOM 1896 N N . ASP A 1 223 ? 19.762 -48.660 -8.757 1.00 50.84 223 ASP A N 1
ATOM 1897 C CA . ASP A 1 223 ? 20.269 -50.023 -8.739 1.00 50.84 223 ASP A CA 1
ATOM 1898 C C . ASP A 1 223 ? 21.798 -49.930 -8.805 1.00 50.84 223 ASP A C 1
ATOM 1900 O O . ASP A 1 223 ? 22.406 -49.762 -9.865 1.00 50.84 223 ASP A O 1
ATOM 1904 N N . SER A 1 224 ? 22.426 -49.924 -7.636 1.00 41.84 224 SER A N 1
ATOM 1905 C CA . SER A 1 224 ? 23.853 -50.188 -7.487 1.00 41.84 224 SER A CA 1
ATOM 1906 C C . SER A 1 224 ? 24.075 -50.889 -6.159 1.00 41.84 224 SER A C 1
ATOM 1908 O O . SER A 1 224 ? 24.312 -50.279 -5.115 1.00 41.84 224 SER A O 1
ATOM 1910 N N . ASP A 1 225 ? 23.969 -52.213 -6.237 1.00 51.12 225 ASP A N 1
ATOM 1911 C CA . ASP A 1 225 ? 24.684 -53.133 -5.369 1.00 51.12 225 ASP A CA 1
ATOM 1912 C C . ASP A 1 225 ? 26.167 -52.738 -5.330 1.00 51.12 225 ASP A C 1
ATOM 1914 O O . ASP A 1 225 ? 26.889 -52.908 -6.308 1.00 51.12 225 ASP A O 1
ATOM 1918 N N . ASP A 1 226 ? 26.631 -52.223 -4.192 1.00 41.69 226 ASP A N 1
ATOM 1919 C CA . ASP A 1 226 ? 28.047 -52.295 -3.838 1.00 41.69 226 ASP A CA 1
ATOM 1920 C C . ASP A 1 226 ? 28.232 -52.312 -2.313 1.00 41.69 226 ASP A C 1
ATOM 1922 O O . ASP A 1 226 ? 28.258 -51.296 -1.608 1.00 41.69 226 ASP A O 1
ATOM 1926 N N . GLU A 1 227 ? 28.389 -53.535 -1.815 1.00 50.12 227 GLU A N 1
ATOM 1927 C CA . GLU A 1 227 ? 29.088 -53.895 -0.585 1.00 50.12 227 GLU A CA 1
ATOM 1928 C C . GLU A 1 227 ? 30.464 -53.204 -0.533 1.00 50.12 227 GLU A C 1
ATOM 1930 O O . GLU A 1 227 ? 31.465 -53.688 -1.057 1.00 50.12 227 GLU A O 1
ATOM 1935 N N . SER A 1 228 ? 30.561 -52.055 0.137 1.00 44.97 228 SER A N 1
ATOM 1936 C CA . SER A 1 228 ? 31.846 -51.602 0.676 1.00 44.97 228 SER A CA 1
ATOM 1937 C C . SER A 1 228 ? 31.655 -50.720 1.908 1.00 44.97 228 SER A C 1
ATOM 1939 O O . SER A 1 228 ? 31.067 -49.639 1.864 1.00 44.97 228 SER A O 1
ATOM 1941 N N . GLY A 1 229 ? 32.186 -51.190 3.040 1.00 52.56 229 GLY A N 1
ATOM 1942 C CA . GLY A 1 229 ? 32.219 -50.498 4.327 1.00 52.56 229 GLY A CA 1
ATOM 1943 C C . GLY A 1 229 ? 33.029 -49.200 4.293 1.00 52.56 229 GLY A C 1
ATOM 1944 O O . GLY A 1 229 ? 34.137 -49.118 4.827 1.00 52.56 229 GLY A O 1
ATOM 1945 N N . LYS A 1 230 ? 32.462 -48.148 3.704 1.00 46.78 230 LYS A N 1
ATOM 1946 C CA . LYS A 1 230 ? 32.993 -46.791 3.795 1.00 46.78 230 LYS A CA 1
ATOM 1947 C C . LYS A 1 230 ? 32.630 -46.226 5.160 1.00 46.78 230 LYS A C 1
ATOM 1949 O O . LYS A 1 230 ? 31.482 -45.878 5.433 1.00 46.78 230 LYS A O 1
ATOM 1954 N N . LYS A 1 231 ? 33.650 -46.154 6.019 1.00 55.62 231 LYS A N 1
ATOM 1955 C CA . LYS A 1 231 ? 33.674 -45.367 7.255 1.00 55.62 231 LYS A CA 1
ATOM 1956 C C . LYS A 1 231 ? 33.019 -44.017 6.972 1.00 55.62 231 LYS A C 1
ATOM 1958 O O . LYS A 1 231 ? 33.556 -43.207 6.217 1.00 55.62 231 LYS A O 1
ATOM 1963 N N . ARG A 1 232 ? 31.828 -43.816 7.530 1.00 46.72 232 ARG A N 1
ATOM 1964 C CA . ARG A 1 232 ? 31.135 -42.533 7.485 1.00 46.72 232 ARG A CA 1
ATOM 1965 C C . ARG A 1 232 ? 32.062 -41.517 8.146 1.00 46.72 232 ARG A C 1
ATOM 1967 O O . ARG A 1 232 ? 32.533 -41.752 9.254 1.00 46.72 232 ARG A O 1
ATOM 1974 N N . ALA A 1 233 ? 32.367 -40.431 7.443 1.00 54.59 233 ALA A N 1
ATOM 1975 C CA . ALA A 1 233 ? 33.029 -39.289 8.047 1.00 54.59 233 ALA A CA 1
ATOM 1976 C C . ALA A 1 233 ? 32.046 -38.697 9.060 1.00 54.59 233 ALA A C 1
ATOM 1978 O O . ALA A 1 233 ? 31.087 -38.023 8.686 1.00 54.59 233 ALA A O 1
ATOM 1979 N N . GLU A 1 234 ? 32.238 -39.024 10.333 1.00 59.66 234 GLU A N 1
ATOM 1980 C CA . GLU A 1 234 ? 31.600 -38.316 11.431 1.00 59.66 234 GLU A CA 1
ATOM 1981 C C . GLU A 1 234 ? 32.108 -36.880 11.363 1.00 59.66 234 GLU A C 1
ATOM 1983 O O . GLU A 1 234 ? 33.247 -36.581 11.719 1.00 59.66 234 GLU A O 1
ATOM 1988 N N . ILE A 1 235 ? 31.291 -35.997 10.794 1.00 59.19 235 ILE A N 1
ATOM 1989 C CA . ILE A 1 235 ? 31.549 -34.565 10.835 1.00 59.19 235 ILE A CA 1
ATOM 1990 C C . ILE A 1 235 ? 31.423 -34.197 12.314 1.00 59.19 235 ILE A C 1
ATOM 1992 O O . ILE A 1 235 ? 30.324 -34.343 12.863 1.00 59.19 235 ILE A O 1
ATOM 1996 N N . PRO A 1 236 ? 32.514 -33.780 12.985 1.00 64.56 236 PRO A N 1
ATOM 1997 C CA . PRO A 1 236 ? 32.409 -33.351 14.365 1.00 64.56 236 PR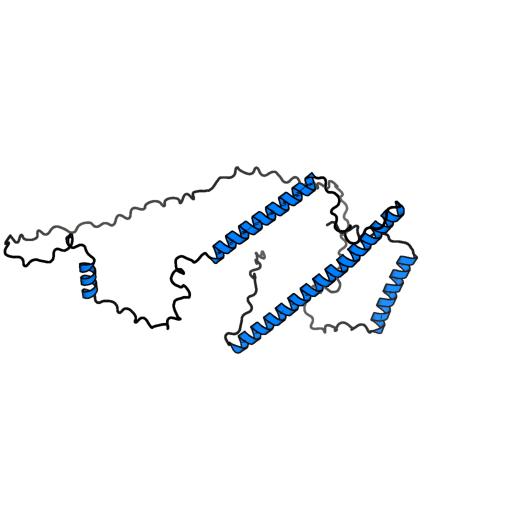O A CA 1
ATOM 1998 C C . PRO A 1 236 ? 31.389 -32.210 14.422 1.00 64.56 236 PRO A C 1
ATOM 2000 O O . PRO A 1 236 ? 31.336 -31.392 13.493 1.00 64.56 236 PRO A O 1
ATOM 2003 N N . PRO A 1 237 ? 30.556 -32.153 15.473 1.00 67.31 237 PRO A N 1
ATOM 2004 C CA . PRO A 1 237 ? 29.629 -31.048 15.625 1.00 67.31 237 PRO A CA 1
ATOM 2005 C C . PRO A 1 237 ? 30.412 -29.729 15.541 1.00 67.31 237 PRO A C 1
ATOM 2007 O O . PRO A 1 237 ? 31.575 -29.676 15.960 1.00 67.31 237 PRO A O 1
ATOM 2010 N N . PRO A 1 238 ? 29.814 -28.664 14.975 1.00 70.50 238 PRO A N 1
ATOM 2011 C CA . PRO A 1 238 ? 30.468 -27.366 14.936 1.00 70.50 238 PRO A CA 1
ATOM 2012 C C . PRO A 1 238 ? 30.923 -27.013 16.353 1.00 70.50 238 PRO A C 1
ATOM 2014 O O . PRO A 1 238 ? 30.192 -27.260 17.311 1.00 70.50 238 PRO A O 1
ATOM 2017 N N . ALA A 1 239 ? 32.124 -26.444 16.476 1.00 62.78 239 ALA A N 1
ATOM 2018 C CA . ALA A 1 239 ? 32.827 -26.192 17.741 1.00 62.78 239 ALA A CA 1
ATOM 2019 C C . ALA A 1 239 ? 32.075 -25.301 18.758 1.00 62.78 239 ALA A C 1
ATOM 2021 O O . ALA A 1 239 ? 32.621 -24.942 19.793 1.00 62.78 239 ALA A O 1
ATOM 2022 N N . THR A 1 240 ? 30.836 -24.919 18.466 1.00 62.66 240 THR A N 1
ATOM 2023 C CA . THR A 1 240 ? 29.948 -24.128 19.313 1.00 62.66 240 THR A CA 1
ATOM 2024 C C . THR A 1 240 ? 28.746 -24.918 19.841 1.00 62.66 240 THR A C 1
ATOM 2026 O O . THR A 1 240 ? 27.913 -24.340 20.536 1.00 62.66 240 THR A O 1
ATOM 2029 N N . TYR A 1 241 ? 28.618 -26.213 19.521 1.00 52.41 241 TYR A N 1
ATOM 2030 C CA . TYR A 1 241 ? 27.500 -27.046 19.972 1.00 52.41 241 TYR A CA 1
ATOM 2031 C C . TYR A 1 241 ? 27.893 -27.899 21.186 1.00 52.41 241 TYR A C 1
ATOM 2033 O O . TYR A 1 241 ? 28.169 -29.095 21.082 1.00 52.41 241 TYR A O 1
ATOM 2041 N N . ASP A 1 242 ? 27.917 -27.252 22.351 1.00 58.00 242 ASP A N 1
ATOM 2042 C CA . ASP A 1 242 ? 28.065 -27.891 23.660 1.00 58.00 242 ASP A CA 1
ATOM 2043 C C . ASP A 1 242 ? 26.865 -28.817 23.938 1.00 58.00 242 ASP A C 1
ATOM 2045 O O . ASP A 1 242 ? 25.792 -28.390 24.362 1.00 58.00 242 ASP A O 1
ATOM 2049 N N . TYR A 1 243 ? 27.048 -30.112 23.676 1.00 56.09 243 TYR A N 1
ATOM 2050 C CA . TYR A 1 243 ? 26.021 -31.158 23.776 1.00 56.09 243 TYR A CA 1
ATOM 2051 C C . TYR A 1 243 ? 25.764 -31.664 25.217 1.00 56.09 243 TYR A C 1
ATOM 2053 O O . TYR A 1 243 ? 24.925 -32.535 25.424 1.00 56.09 243 TYR A O 1
ATOM 2061 N N . TYR A 1 244 ? 26.412 -31.090 26.238 1.00 54.00 244 TYR A N 1
ATOM 2062 C CA . TYR A 1 244 ? 26.118 -31.369 27.651 1.00 54.00 244 TYR A CA 1
ATOM 2063 C C . TYR A 1 244 ? 26.289 -30.092 28.492 1.00 54.00 244 TYR A C 1
ATOM 2065 O O . TYR A 1 244 ? 27.406 -29.694 28.808 1.00 54.00 244 TYR A O 1
ATOM 2073 N N . GLY A 1 245 ? 25.195 -29.414 28.851 1.00 44.84 245 GLY A N 1
ATOM 2074 C CA . GLY A 1 245 ? 25.244 -28.309 29.825 1.00 44.84 245 GLY A CA 1
ATOM 2075 C C . GLY A 1 245 ? 25.388 -28.811 31.276 1.00 44.84 245 GLY A C 1
ATOM 2076 O O . GLY A 1 245 ? 25.277 -30.016 31.503 1.00 44.84 245 GLY A O 1
ATOM 2077 N N . PRO A 1 246 ? 25.528 -27.935 32.295 1.00 60.41 246 PRO A N 1
ATOM 2078 C CA . PRO A 1 246 ? 25.792 -26.496 32.264 1.00 60.41 246 PRO A CA 1
ATOM 2079 C C . PRO A 1 246 ? 27.124 -26.144 32.968 1.00 60.41 246 PRO A C 1
ATOM 2081 O O . PRO A 1 246 ? 27.377 -26.592 34.085 1.00 60.41 246 PRO A O 1
ATOM 2084 N N . SER A 1 247 ? 27.954 -25.267 32.391 1.00 48.56 247 SER A N 1
ATOM 2085 C CA . SER A 1 247 ? 29.015 -24.601 33.163 1.00 48.56 247 SER A CA 1
ATOM 2086 C C . SER A 1 247 ? 28.847 -23.082 33.112 1.00 48.56 247 SER A C 1
ATOM 2088 O O . SER A 1 247 ? 29.024 -22.407 32.101 1.00 48.56 247 SER A O 1
ATOM 2090 N N . SER A 1 248 ? 28.443 -22.526 34.252 1.00 55.03 248 SER A N 1
ATOM 2091 C CA . SER A 1 248 ? 28.703 -21.135 34.611 1.00 55.03 248 SER A CA 1
ATOM 2092 C C . SER A 1 248 ? 30.194 -20.862 34.408 1.00 55.03 248 SER A C 1
ATOM 2094 O O . SER A 1 248 ? 31.010 -21.574 34.988 1.00 55.03 248 SER A O 1
ATOM 2096 N N . SER A 1 249 ? 30.543 -19.862 33.594 1.00 52.22 249 SER A N 1
ATOM 2097 C CA . SER A 1 249 ? 31.790 -19.910 32.821 1.00 52.22 249 SER A CA 1
ATOM 2098 C C . SER A 1 249 ? 31.860 -18.810 31.757 1.00 52.22 249 SER A C 1
ATOM 2100 O O . SER A 1 249 ? 32.131 -19.115 30.610 1.00 52.22 249 SER A O 1
ATOM 2102 N N . LYS A 1 250 ? 31.550 -17.552 32.121 1.00 55.44 250 LYS A N 1
ATOM 2103 C CA . LYS A 1 250 ? 31.849 -16.304 31.380 1.00 55.44 250 LYS A CA 1
ATOM 2104 C C . LYS A 1 250 ? 31.826 -16.424 29.845 1.00 55.44 250 LYS A C 1
ATOM 2106 O O . LYS A 1 250 ? 32.862 -16.641 29.224 1.00 55.44 250 LYS A O 1
ATOM 2111 N N . GLN A 1 251 ? 30.682 -16.121 29.228 1.00 51.53 251 GLN A N 1
ATOM 2112 C CA . GLN A 1 251 ? 30.687 -15.697 27.827 1.00 51.53 251 GLN A CA 1
ATOM 2113 C C . GLN A 1 251 ? 31.637 -14.499 27.696 1.00 51.53 251 GLN A C 1
ATOM 2115 O O . GLN A 1 251 ? 31.354 -13.405 28.198 1.00 51.53 251 GLN A O 1
ATOM 2120 N N . SER A 1 252 ? 32.791 -14.711 27.066 1.00 55.75 252 SER A N 1
ATOM 2121 C CA . SER A 1 252 ? 33.624 -13.618 26.598 1.00 55.75 252 SER A CA 1
ATOM 2122 C C . SER A 1 252 ? 32.768 -12.828 25.614 1.00 55.75 252 SER A C 1
ATOM 2124 O O . SER A 1 252 ? 32.333 -13.326 24.577 1.00 55.75 252 SER A O 1
ATOM 2126 N N . ARG A 1 253 ? 32.437 -11.589 25.990 1.00 58.34 253 ARG A N 1
ATOM 2127 C CA . ARG A 1 253 ? 31.873 -10.615 25.058 1.00 58.34 253 ARG A CA 1
ATOM 2128 C C . ARG A 1 253 ? 32.749 -10.644 23.811 1.00 58.34 253 ARG A C 1
ATOM 2130 O O . ARG A 1 253 ? 33.960 -10.469 23.943 1.00 58.34 253 ARG A O 1
ATOM 2137 N N . GLY A 1 254 ? 32.138 -10.889 22.651 1.00 57.22 254 GLY A N 1
ATOM 2138 C CA . GLY A 1 254 ? 32.833 -10.891 21.369 1.00 57.22 254 GLY A CA 1
ATOM 2139 C C . GLY A 1 254 ? 33.776 -9.697 21.305 1.00 57.22 254 GLY A C 1
ATOM 2140 O O . GLY A 1 254 ? 33.356 -8.564 21.566 1.00 57.22 254 GLY A O 1
ATOM 2141 N N . GLN A 1 255 ? 35.060 -9.965 21.061 1.00 63.25 255 GLN A N 1
ATOM 2142 C CA . GLN A 1 255 ? 36.037 -8.908 20.863 1.00 63.25 255 GLN A CA 1
ATOM 2143 C C . GLN A 1 255 ? 35.497 -8.012 19.754 1.00 63.25 255 GLN A C 1
ATOM 2145 O O . GLN A 1 255 ? 35.322 -8.446 18.617 1.00 63.25 255 GLN A O 1
ATOM 2150 N N . LYS A 1 256 ? 35.183 -6.763 20.104 1.00 65.94 256 LYS A N 1
ATOM 2151 C CA . LYS A 1 256 ? 34.979 -5.721 19.107 1.00 65.94 256 LYS A CA 1
ATOM 2152 C C . LYS A 1 256 ? 36.307 -5.639 18.366 1.00 65.94 256 LYS A C 1
ATOM 2154 O O . LYS A 1 256 ? 37.300 -5.245 18.976 1.00 65.94 256 LYS A O 1
ATOM 2159 N N . MET A 1 257 ? 36.335 -6.116 17.123 1.00 69.00 257 MET A N 1
ATOM 2160 C CA . MET A 1 257 ? 37.513 -6.000 16.269 1.00 69.00 257 MET A CA 1
ATOM 2161 C C . MET A 1 257 ? 37.957 -4.542 16.294 1.00 69.00 257 MET A C 1
ATOM 2163 O O . MET A 1 257 ? 37.110 -3.642 16.223 1.00 69.00 257 MET A O 1
ATOM 2167 N N . SER A 1 258 ? 39.253 -4.308 16.493 1.00 81.81 258 SER A N 1
ATOM 2168 C CA . SER A 1 258 ? 39.751 -2.941 16.489 1.00 81.81 258 SER A CA 1
ATOM 2169 C C . SER A 1 258 ? 39.458 -2.333 15.118 1.00 81.81 258 SER A C 1
ATOM 2171 O O . SER A 1 258 ? 39.390 -3.043 14.113 1.00 81.81 258 SER A O 1
ATOM 2173 N N . GLN A 1 259 ? 39.241 -1.022 15.057 1.00 82.38 259 GLN A N 1
ATOM 2174 C CA . GLN A 1 259 ? 38.955 -0.369 13.780 1.00 82.38 259 GLN A CA 1
ATOM 2175 C C . GLN A 1 259 ? 40.079 -0.613 12.755 1.00 82.38 259 GLN A C 1
ATOM 2177 O O . GLN A 1 259 ? 39.808 -0.762 11.570 1.00 82.38 259 GLN A O 1
ATOM 2182 N N . VAL A 1 260 ? 41.308 -0.794 13.242 1.00 84.19 260 VAL A N 1
ATOM 2183 C CA . VAL A 1 260 ? 42.477 -1.185 12.450 1.00 84.19 260 VAL A CA 1
ATOM 2184 C C . VAL A 1 260 ? 42.325 -2.594 11.863 1.00 84.19 260 VAL A C 1
ATOM 2186 O O . VAL A 1 260 ? 42.596 -2.787 10.682 1.00 84.19 260 VAL A O 1
ATOM 2189 N N . ASP A 1 261 ? 41.833 -3.571 12.630 1.00 86.56 261 ASP A N 1
ATOM 2190 C CA . ASP A 1 261 ? 41.586 -4.928 12.115 1.00 86.56 261 ASP A CA 1
ATOM 2191 C C . ASP A 1 261 ? 40.449 -4.953 11.082 1.00 86.56 261 ASP A C 1
ATOM 2193 O O . ASP A 1 261 ? 40.487 -5.717 10.114 1.00 86.56 261 ASP A O 1
ATOM 2197 N N . LEU A 1 262 ? 39.433 -4.103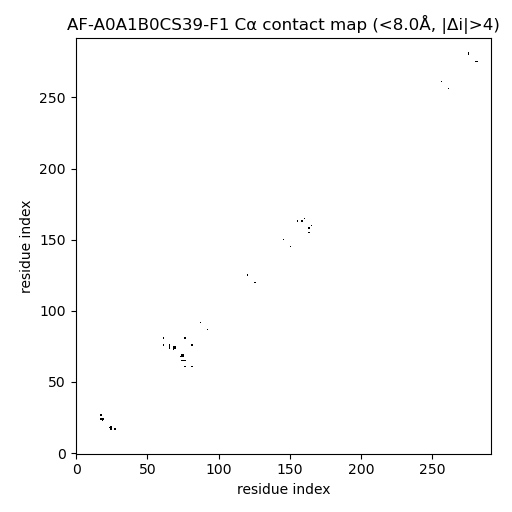 11.271 1.00 86.38 262 LEU A N 1
ATOM 2198 C CA . LEU A 1 262 ? 38.342 -3.938 10.313 1.00 86.38 262 LEU A CA 1
ATOM 2199 C C . LEU A 1 262 ? 38.868 -3.360 8.991 1.00 86.38 262 LEU A C 1
ATOM 2201 O O . LEU A 1 262 ? 38.569 -3.894 7.925 1.00 86.38 262 LEU A O 1
ATOM 2205 N N . GLU A 1 263 ? 39.670 -2.298 9.063 1.00 91.69 263 GLU A N 1
ATOM 2206 C CA . GLU A 1 263 ? 40.283 -1.652 7.900 1.00 91.69 263 GLU A CA 1
ATOM 2207 C C . GLU A 1 263 ? 41.206 -2.616 7.145 1.00 91.69 263 GLU A C 1
ATOM 2209 O O . GLU A 1 263 ? 41.094 -2.737 5.925 1.00 91.69 263 GLU A O 1
ATOM 2214 N N . GLN A 1 264 ? 42.029 -3.391 7.858 1.00 94.25 264 GLN A N 1
ATOM 2215 C CA . GLN A 1 264 ? 42.894 -4.410 7.255 1.00 94.25 264 GLN A CA 1
ATOM 2216 C C . GLN A 1 264 ? 42.100 -5.540 6.587 1.00 94.25 264 GLN A C 1
ATOM 2218 O O . GLN A 1 264 ? 42.460 -5.990 5.498 1.00 94.25 264 GLN A O 1
ATOM 2223 N N . SER A 1 265 ? 41.000 -5.985 7.202 1.00 92.31 265 SER A N 1
ATOM 2224 C CA . SER A 1 265 ? 40.110 -7.000 6.625 1.00 92.31 265 SER A CA 1
ATOM 2225 C C . SER A 1 265 ? 39.442 -6.504 5.337 1.00 92.31 265 SER A C 1
ATOM 2227 O O . SER A 1 265 ? 39.395 -7.218 4.329 1.00 92.31 265 SER A O 1
ATOM 2229 N N . ILE A 1 266 ? 38.997 -5.242 5.329 1.00 92.62 266 ILE A N 1
ATOM 2230 C CA . ILE A 1 266 ? 38.418 -4.594 4.148 1.00 92.62 266 ILE A CA 1
ATOM 2231 C C . ILE A 1 266 ? 39.473 -4.442 3.044 1.00 92.62 266 ILE A C 1
ATOM 2233 O O . ILE A 1 266 ? 39.206 -4.791 1.891 1.00 92.62 266 ILE A O 1
ATOM 2237 N N . GLU A 1 267 ? 40.679 -3.971 3.372 1.00 95.56 267 GLU A N 1
ATOM 2238 C CA . GLU A 1 267 ? 41.763 -3.796 2.401 1.00 95.56 267 GLU A CA 1
ATOM 2239 C C . GLU A 1 267 ? 42.195 -5.135 1.787 1.00 95.56 267 GLU A C 1
ATOM 2241 O O . GLU A 1 267 ? 42.327 -5.246 0.563 1.00 95.56 267 GLU A O 1
ATOM 2246 N N . ALA A 1 268 ? 42.336 -6.180 2.606 1.00 94.50 268 ALA A N 1
ATOM 2247 C CA . ALA A 1 268 ? 42.646 -7.527 2.139 1.00 94.50 268 ALA A CA 1
ATOM 2248 C C . ALA A 1 268 ? 41.567 -8.064 1.183 1.00 94.50 268 ALA A C 1
ATOM 2250 O O . ALA A 1 268 ? 41.895 -8.619 0.129 1.00 94.50 268 ALA A O 1
ATOM 2251 N N . GLY A 1 269 ? 40.285 -7.847 1.500 1.00 92.94 269 GLY A N 1
ATOM 2252 C CA . GLY A 1 269 ? 39.162 -8.223 0.638 1.00 92.94 269 GLY A CA 1
ATOM 2253 C C . GLY A 1 269 ? 39.160 -7.482 -0.704 1.00 92.94 269 GLY A C 1
ATOM 2254 O O . GLY A 1 269 ? 38.973 -8.094 -1.759 1.00 92.94 269 GLY A O 1
ATOM 2255 N N . LEU A 1 270 ? 39.440 -6.175 -0.695 1.00 94.12 270 LEU A N 1
ATOM 2256 C CA . LEU A 1 270 ? 39.544 -5.372 -1.917 1.00 94.12 270 LEU A CA 1
ATOM 2257 C C . LEU A 1 270 ? 40.749 -5.777 -2.769 1.00 94.12 270 LEU A C 1
ATOM 2259 O O . LEU A 1 270 ? 40.633 -5.861 -3.994 1.00 94.12 270 LEU A O 1
ATOM 2263 N N . LYS A 1 271 ? 41.889 -6.078 -2.140 1.00 92.50 271 LYS A N 1
ATOM 2264 C CA . LYS A 1 271 ? 43.077 -6.596 -2.825 1.00 92.50 271 LYS A CA 1
ATOM 2265 C C . LYS A 1 271 ? 42.789 -7.946 -3.477 1.00 92.50 271 LYS A C 1
ATOM 2267 O O . LYS A 1 271 ? 43.128 -8.125 -4.641 1.00 92.50 271 LYS A O 1
ATOM 2272 N N . PHE A 1 272 ? 42.089 -8.849 -2.786 1.00 91.00 272 PHE A N 1
ATOM 2273 C CA . PHE A 1 272 ? 41.662 -10.132 -3.348 1.00 91.00 272 PHE A CA 1
ATOM 2274 C C . PHE A 1 272 ? 40.752 -9.954 -4.571 1.00 91.00 272 PHE A C 1
ATOM 2276 O O . PHE A 1 272 ? 40.993 -10.575 -5.601 1.00 91.00 272 PHE A O 1
ATOM 2283 N N . LEU A 1 273 ? 39.754 -9.065 -4.510 1.00 87.00 273 LEU A N 1
ATOM 2284 C CA . LEU A 1 273 ? 38.876 -8.774 -5.653 1.00 87.00 273 LEU A CA 1
ATOM 2285 C C . LEU A 1 273 ? 39.634 -8.170 -6.845 1.00 87.00 273 LEU A C 1
ATOM 2287 O O . LEU A 1 273 ? 39.319 -8.474 -7.996 1.00 87.00 273 LEU A O 1
ATOM 2291 N N . ARG A 1 274 ? 40.652 -7.343 -6.582 1.00 87.44 274 ARG A N 1
ATOM 2292 C CA . ARG A 1 274 ? 41.526 -6.758 -7.612 1.00 87.44 274 ARG A CA 1
ATOM 2293 C C . ARG A 1 274 ? 42.462 -7.795 -8.235 1.00 87.44 274 ARG A C 1
ATOM 2295 O O . ARG A 1 274 ? 42.711 -7.768 -9.438 1.00 87.44 274 ARG A O 1
ATOM 2302 N N . ASP A 1 275 ? 42.938 -8.741 -7.437 1.00 86.75 275 ASP A N 1
ATOM 2303 C CA . ASP A 1 275 ? 43.696 -9.900 -7.904 1.00 86.75 275 ASP A CA 1
ATOM 2304 C C . ASP A 1 275 ? 42.821 -10.835 -8.751 1.00 86.75 275 ASP A C 1
ATOM 2306 O O . ASP A 1 275 ? 43.253 -11.281 -9.809 1.00 86.75 275 ASP A O 1
ATOM 2310 N N . GLN A 1 276 ? 41.573 -11.087 -8.342 1.00 79.69 276 GLN A N 1
ATOM 2311 C CA . GLN A 1 276 ? 40.608 -11.872 -9.121 1.00 79.69 276 GLN A CA 1
ATOM 2312 C C . GLN A 1 276 ? 40.251 -11.191 -10.452 1.00 79.69 276 GLN A C 1
ATOM 2314 O O . GLN A 1 276 ? 40.120 -11.868 -11.473 1.00 79.69 276 GLN A O 1
ATOM 2319 N N . SER A 1 277 ? 40.121 -9.859 -10.467 1.00 77.00 277 SER A N 1
ATOM 2320 C CA . SER A 1 277 ? 39.811 -9.114 -11.691 1.00 77.00 277 SER A CA 1
ATOM 2321 C C . SER A 1 277 ? 41.009 -9.010 -12.639 1.00 77.00 277 SER A C 1
ATOM 2323 O O . SER A 1 277 ? 40.838 -9.162 -13.848 1.00 77.00 277 SER A O 1
ATOM 2325 N N . SER A 1 278 ? 42.224 -8.823 -12.115 1.00 74.62 278 SER A N 1
ATOM 2326 C CA . SER A 1 278 ? 43.453 -8.768 -12.921 1.00 74.62 278 SER A CA 1
ATOM 2327 C C . SER A 1 278 ? 43.895 -10.137 -13.445 1.00 74.62 278 SER A C 1
ATOM 2329 O O . SER A 1 278 ? 44.415 -10.216 -14.555 1.00 74.62 278 SER A O 1
ATOM 2331 N N . LYS A 1 279 ? 43.621 -11.230 -12.717 1.00 73.00 279 LYS A N 1
ATOM 2332 C CA . LYS A 1 279 ? 43.864 -12.613 -13.179 1.00 73.00 279 LYS A CA 1
ATOM 2333 C C . LYS A 1 279 ? 42.834 -13.130 -14.193 1.00 73.00 279 LYS A C 1
ATOM 2335 O O . LYS A 1 279 ? 42.900 -14.294 -14.575 1.00 73.00 279 LYS A O 1
ATOM 2340 N N . GLY A 1 280 ? 41.908 -12.288 -14.668 1.00 62.16 280 GLY A N 1
ATOM 2341 C CA . GLY A 1 280 ? 41.090 -12.556 -15.859 1.00 62.16 280 GLY A CA 1
ATOM 2342 C C . GLY A 1 280 ? 40.171 -13.784 -15.781 1.00 62.16 280 GLY A C 1
ATOM 2343 O O . GLY A 1 280 ? 39.750 -14.290 -16.821 1.00 62.16 280 GLY A O 1
ATOM 2344 N N . GLY A 1 281 ? 39.845 -14.274 -14.580 1.00 57.53 281 GLY A N 1
ATOM 2345 C CA . GLY A 1 281 ? 39.240 -15.593 -14.398 1.00 57.53 281 GLY A CA 1
ATOM 2346 C C . GLY A 1 281 ? 38.100 -15.640 -13.387 1.00 57.53 281 GLY A C 1
ATOM 2347 O O . GLY A 1 281 ? 38.288 -16.152 -12.293 1.00 57.53 281 GLY A O 1
ATOM 2348 N N . ASN A 1 282 ? 36.905 -15.177 -13.770 1.00 54.16 282 ASN A N 1
ATOM 2349 C CA . ASN A 1 282 ? 35.649 -15.906 -13.525 1.00 54.16 282 ASN A CA 1
ATOM 2350 C C . ASN A 1 282 ? 34.465 -15.157 -14.146 1.00 54.16 282 ASN A C 1
ATOM 2352 O O . ASN A 1 282 ? 33.856 -14.277 -13.539 1.00 54.16 282 ASN A O 1
ATOM 2356 N N . LYS A 1 283 ? 34.095 -15.553 -15.364 1.00 58.84 283 LYS A N 1
ATOM 2357 C CA . LYS A 1 283 ? 32.723 -15.360 -15.825 1.00 58.84 283 LYS A CA 1
ATOM 2358 C C . LYS A 1 283 ? 31.871 -16.390 -15.073 1.00 58.84 283 LYS A C 1
ATOM 2360 O O . LYS A 1 283 ? 32.022 -17.585 -15.288 1.00 58.84 283 LYS A O 1
ATOM 2365 N N . ASN A 1 284 ? 31.001 -15.907 -14.192 1.00 57.28 284 ASN A N 1
ATOM 2366 C CA . ASN A 1 284 ? 29.733 -16.543 -13.828 1.00 57.28 284 ASN A CA 1
ATOM 2367 C C . ASN A 1 284 ? 29.774 -17.972 -13.244 1.00 57.28 284 ASN A C 1
ATOM 2369 O O . ASN A 1 284 ? 29.133 -18.868 -13.780 1.00 57.28 284 ASN A O 1
ATOM 2373 N N . LYS A 1 285 ? 30.402 -18.176 -12.078 1.00 55.75 285 LYS A N 1
ATOM 2374 C CA . LYS A 1 285 ? 30.109 -19.363 -11.240 1.00 55.75 285 LYS A CA 1
ATOM 2375 C C . LYS A 1 285 ? 28.998 -19.155 -10.201 1.00 55.75 285 LYS A C 1
ATOM 2377 O O . LYS A 1 285 ? 28.575 -20.118 -9.580 1.00 55.75 285 LYS A O 1
ATOM 2382 N N . TRP A 1 286 ? 28.501 -17.930 -10.010 1.00 55.41 286 TRP A N 1
ATOM 2383 C CA . TRP A 1 286 ? 27.447 -17.646 -9.017 1.00 55.41 286 TRP A CA 1
ATOM 2384 C C . TRP A 1 286 ? 26.018 -17.756 -9.566 1.00 55.41 286 TRP A C 1
ATOM 2386 O O . TRP A 1 286 ? 25.085 -17.881 -8.787 1.00 55.41 286 TRP A O 1
ATOM 2396 N N . ALA A 1 287 ? 25.838 -17.753 -10.890 1.00 56.22 287 ALA A N 1
ATOM 2397 C CA . ALA A 1 287 ? 24.520 -17.870 -11.522 1.00 56.22 287 ALA A CA 1
ATOM 2398 C C . ALA A 1 287 ? 24.085 -19.326 -11.792 1.00 56.22 287 ALA A C 1
ATOM 2400 O O . ALA A 1 287 ? 23.018 -19.536 -12.348 1.00 56.22 287 ALA A O 1
ATOM 2401 N N . ALA A 1 288 ? 24.907 -20.325 -11.443 1.00 54.66 288 ALA A N 1
ATOM 2402 C CA . ALA A 1 288 ? 24.655 -21.729 -11.788 1.00 54.66 288 ALA A CA 1
ATOM 2403 C C . ALA A 1 288 ? 23.959 -22.547 -10.681 1.00 54.66 288 ALA A C 1
ATOM 2405 O O . ALA A 1 288 ? 23.600 -23.689 -10.931 1.00 54.66 288 ALA A O 1
ATOM 2406 N N . ASN A 1 289 ? 23.748 -21.982 -9.484 1.00 47.28 289 ASN A N 1
ATOM 2407 C CA . ASN A 1 289 ? 23.168 -22.706 -8.340 1.00 47.28 289 ASN A CA 1
ATOM 2408 C C . ASN A 1 289 ? 21.864 -22.073 -7.808 1.00 47.28 289 ASN A C 1
ATOM 2410 O O . ASN A 1 289 ? 21.531 -22.286 -6.647 1.00 47.28 289 ASN A O 1
ATOM 2414 N N . SER A 1 290 ? 21.151 -21.257 -8.598 1.00 54.62 290 SER A N 1
ATOM 2415 C CA . SER A 1 290 ? 19.890 -20.628 -8.154 1.00 54.62 290 SER A CA 1
ATOM 2416 C C . SER A 1 290 ? 18.616 -21.351 -8.597 1.00 54.62 290 SER A C 1
ATOM 2418 O O . SER A 1 290 ? 17.538 -20.823 -8.348 1.00 54.62 290 SER A O 1
ATOM 2420 N N . ASP A 1 291 ? 18.728 -22.525 -9.218 1.00 50.38 291 ASP A N 1
ATOM 2421 C CA . ASP A 1 291 ? 17.583 -23.396 -9.491 1.00 50.38 291 ASP A CA 1
ATOM 2422 C C . ASP A 1 291 ? 17.606 -24.568 -8.502 1.00 50.38 291 ASP A C 1
ATOM 2424 O O . ASP A 1 291 ? 18.200 -25.608 -8.780 1.00 50.38 291 ASP A O 1
ATOM 2428 N N . TYR A 1 292 ? 17.014 -24.352 -7.323 1.00 41.75 292 TYR A N 1
ATOM 2429 C CA . TYR A 1 292 ? 16.424 -25.376 -6.450 1.00 41.75 292 TYR A CA 1
ATOM 2430 C C . TYR A 1 292 ? 15.417 -24.730 -5.493 1.00 41.75 292 TYR A C 1
ATOM 2432 O O . TYR A 1 292 ? 15.746 -23.664 -4.921 1.00 41.75 292 TYR A O 1
#

Organism: Lutzomyia longipalpis (NCBI:txid7200)

Solvent-accessible surface area (backbone atoms only — not comparable to full-atom values): 19743 Å² total; per-residue (Å²): 138,82,83,89,73,84,78,75,86,87,70,79,74,85,76,82,83,68,56,91,50,66,71,60,28,52,52,53,50,52,50,52,48,51,53,51,50,50,52,51,49,55,50,49,54,51,50,51,52,49,53,53,51,50,49,54,49,50,52,50,52,49,52,52,52,32,53,53,30,49,76,70,74,40,80,70,75,54,89,69,59,78,71,52,69,72,87,50,59,73,66,53,49,51,50,48,52,52,50,50,49,53,48,51,52,50,50,52,50,50,48,51,51,46,52,51,58,72,67,57,66,52,91,88,49,65,88,66,56,86,80,63,65,86,70,72,87,69,82,73,74,76,80,68,84,71,50,72,67,58,49,51,51,54,54,54,70,74,41,62,65,90,80,58,68,77,82,64,83,82,77,80,80,91,79,81,94,77,84,86,82,89,77,81,95,79,81,92,72,84,80,81,77,82,75,76,81,80,79,82,75,74,84,87,72,79,82,73,74,83,76,74,79,73,77,84,74,73,91,75,76,80,87,69,94,70,98,66,93,70,79,74,80,78,74,74,73,62,98,80,66,77,89,72,81,87,75,95,72,75,84,74,74,77,78,75,70,50,72,66,56,51,51,51,52,51,50,52,53,53,49,50,53,50,50,46,59,73,64,73,67,76,88,72,78,78,77,75,74,76,86,124

Radius of gyration: 43.9 Å; Cα contacts (8 Å, |Δi|>4): 25; chains: 1; bounding box: 128×67×80 Å

Mean predicted aligned error: 24.18 Å

Secondary structure (DSSP, 8-state):
-----------SS------SSHHHHHHHHHHHHHHHHHHHHHHHHHHHHHHHHHHHHHHHHHHHHHHHHHHTTPPPPPTTTTSS-----HHHHHHHHHHHHHHHHHHHHHHHHHHHHHH---TTTTT--TTS---------------HHHHHHHHHHHS-GGGS--------------PPPP-------------PPP----S---------------S----------------PPPTT--SS--------------HHHHHHHHHHHHHHHHHHHHTT--S-SSSSS---

pLDDT: mean 71.79, std 17.59, range [38.25, 98.19]